Protein AF-0000000084556388 (afdb_homodimer)

Secondary structure (DSSP, 8-state):
--GGGTHHHHHHHHHHHHHTTPPPPEEEEEEEE-SPEEP-EEEEEEEEEETS-EEEEEEEEHHHHHHHHHHHTTT----S--HHHHHHHHHHHHHHHHHHHHHHHHTT--EEE---EEEEESSEEEE--SS-EEEEEEEETTEEEEEEEEE--/--GGGTHHHHHHHHHHHHHTTPPPPEEEEEEEE-SPEEP-EEEEEEEEEETS-EEEEEEEEHHHHHHHHHHHTTT----S--HHHHHHHHHHHHHHHHHHHHHHHHTT--EEE---EEEEESSEEEE--SS-EEEEEEEETTEEEEEEEEE--

Organism: NCBI:txid82374

Foldseek 3Di:
DDPVLCVLLVVLQQPVQVVLPFAGKDWDDKDKDQDWAWAQFKKKWKWKDDQWTFIKIKGFHPVLLQVQLCSNVVNDHDPDCDPSSQVSSQVSVVSSVVSSQVVVVVVVGHMDMDRMDMDGDPDDTHDGDNGMWMWIWMDGPNTIIIMIIDIDD/DDPVLCVLLVVLQQPVQVVLPFAGKDWDDKDKDQDWAWAQFKKKWKWKDDQWTFIKIKGFHPVLLQVQLCSNVVNDHDPDCDPSSQVSSQVSVVSSVVSSQVVVVVVVGHMDMDRMDMDGDPDDTHDGDNGMWMWIWMDGPNTIIIMIIDIDD

Radius of gyration: 18.58 Å; Cα contacts (8 Å, |Δi|>4): 729; chains: 2; bounding box: 38×52×44 Å

InterPro domains:
  IPR028051 Chemotaxis phosphatase CheX-like domain [PF13690] (42-136)
  IPR028976 CheC-like superfamily [G3DSA:3.40.1550.10] (1-153)
  IPR028976 CheC-like superfamily [SSF103039] (1-151)
  IPR038756 CheY-P phosphatase CheX-like [PTHR39452] (1-151)

pLDDT: mean 95.76, std 4.69, range [62.28, 98.88]

Nearest PDB structures (foldseek):
  1squ-assembly1_A  TM=9.164E-01  e=1.130E-13  Thermotoga maritima
  3hm4-assembly1_B  TM=8.978E-01  e=9.102E-13  Oleidesulfovibrio alaskensis G20
  1xko-assembly1_A  TM=8.840E-01  e=4.451E-13  Thermotoga maritima
  3h4y-assembly1_A-2  TM=8.818E-01  e=1.381E-12  Nitratidesulfovibrio vulgaris str. Hildenborough
  6vpw-assembly1_A  TM=8.780E-01  e=3.378E-12  Vibrio vulnificus CMCP6

Structure (mmCIF, N/CA/C/O backbone):
data_AF-0000000084556388-model_v1
#
loop_
_entity.id
_entity.type
_entity.pdbx_description
1 polymer 'Chemotaxis protein CheX'
#
loop_
_atom_site.group_PDB
_atom_site.id
_atom_site.type_symbol
_atom_site.label_atom_id
_atom_site.label_alt_id
_atom_site.label_comp_id
_atom_site.label_asym_id
_atom_site.label_entity_id
_atom_site.label_seq_id
_atom_site.pdbx_PDB_ins_code
_atom_site.Cartn_x
_atom_site.Cartn_y
_atom_site.Cartn_z
_atom_site.occupancy
_atom_site.B_iso_or_equiv
_atom_site.auth_seq_id
_atom_site.auth_comp_id
_atom_site.auth_asym_id
_atom_site.auth_atom_id
_atom_site.pdbx_PDB_model_num
ATOM 1 N N . MET A 1 1 ? -17.219 0.017 10.602 1 62.31 1 MET A N 1
ATOM 2 C CA . MET A 1 1 ? -15.961 0.41 11.227 1 62.31 1 MET A CA 1
ATOM 3 C C . MET A 1 1 ? -16.203 1.473 12.297 1 62.31 1 MET A C 1
ATOM 5 O O . MET A 1 1 ? -17.109 2.293 12.172 1 62.31 1 MET A O 1
ATOM 9 N N . ASP A 1 2 ? -15.5 1.355 13.414 1 74.38 2 ASP A N 1
ATOM 10 C CA . ASP A 1 2 ? -15.664 2.197 14.602 1 74.38 2 ASP A CA 1
ATOM 11 C C . ASP A 1 2 ? -14.977 3.549 14.406 1 74.38 2 ASP A C 1
ATOM 13 O O . ASP A 1 2 ? -13.766 3.611 14.188 1 74.38 2 ASP A O 1
ATOM 17 N N . VAL A 1 3 ? -15.742 4.523 14.414 1 77.62 3 VAL A N 1
ATOM 18 C CA . VAL A 1 3 ? -15.305 5.906 14.25 1 77.62 3 VAL A CA 1
ATOM 19 C C . VAL A 1 3 ? -14.219 6.23 15.273 1 77.62 3 VAL A C 1
ATOM 21 O O . VAL A 1 3 ? -13.367 7.094 15.031 1 77.62 3 VAL A O 1
ATOM 24 N N . LYS A 1 4 ? -14.195 5.461 16.297 1 85.12 4 LYS A N 1
ATOM 25 C CA . LYS A 1 4 ? -13.203 5.695 17.344 1 85.12 4 LYS A CA 1
ATOM 26 C C . LYS A 1 4 ? -11.789 5.426 16.844 1 85.12 4 LYS A C 1
ATOM 28 O O . LYS A 1 4 ? -10.82 5.977 17.375 1 85.12 4 LYS A O 1
ATOM 33 N N . LEU A 1 5 ? -11.688 4.738 15.781 1 88.69 5 LEU A N 1
ATOM 34 C CA . LEU A 1 5 ? -10.383 4.363 15.258 1 88.69 5 LEU A CA 1
ATOM 35 C C . LEU A 1 5 ? -9.812 5.477 14.375 1 88.69 5 LEU A C 1
ATOM 37 O O . LEU A 1 5 ? -8.617 5.473 14.07 1 88.69 5 LEU A O 1
ATOM 41 N N . VAL A 1 6 ? -10.664 6.418 14.109 1 93.31 6 VAL A N 1
ATOM 42 C CA . VAL A 1 6 ? -10.266 7.469 13.18 1 93.31 6 VAL A CA 1
ATOM 43 C C . VAL A 1 6 ? -9.586 8.602 13.945 1 93.31 6 VAL A C 1
ATOM 45 O O . VAL A 1 6 ? -8.664 9.234 13.43 1 93.31 6 VAL A O 1
ATOM 48 N N . ASN A 1 7 ? -9.969 8.828 15.172 1 95.5 7 ASN A N 1
ATOM 49 C CA . ASN A 1 7 ? -9.516 9.969 15.953 1 95.5 7 ASN A CA 1
ATOM 50 C C . ASN A 1 7 ? -8.008 9.938 16.172 1 95.5 7 ASN A C 1
ATOM 52 O O . ASN A 1 7 ? -7.344 10.977 16.094 1 95.5 7 ASN A O 1
ATOM 56 N N . PRO A 1 8 ? -7.477 8.781 16.406 1 97.38 8 PRO A N 1
ATOM 57 C CA . PRO A 1 8 ? -6.023 8.711 16.578 1 97.38 8 PRO A CA 1
ATOM 58 C C . PRO A 1 8 ? -5.266 9.258 15.367 1 97.38 8 PRO A C 1
ATOM 60 O O . PRO A 1 8 ? -4.18 9.828 15.523 1 97.38 8 PRO A O 1
ATOM 63 N N . PHE A 1 9 ? -5.797 9.094 14.188 1 97.62 9 PHE A N 1
ATOM 64 C CA . PHE A 1 9 ? -5.156 9.594 12.977 1 97.62 9 PHE A CA 1
ATOM 65 C C . PHE A 1 9 ? -5.328 11.102 12.844 1 97.62 9 PHE A C 1
ATOM 67 O O . PHE A 1 9 ? -4.395 11.805 12.461 1 97.62 9 PHE A O 1
ATOM 74 N N . ILE A 1 10 ? -6.508 11.547 13.172 1 97.31 10 ILE A N 1
ATOM 75 C CA . ILE A 1 10 ? -6.766 12.977 13.148 1 97.31 10 ILE A CA 1
ATOM 76 C C . ILE A 1 10 ? -5.852 13.688 14.148 1 97.31 10 ILE A C 1
ATOM 78 O O . ILE A 1 10 ? -5.238 14.703 13.828 1 97.31 10 ILE A O 1
ATOM 82 N N . ASP A 1 11 ? -5.75 13.109 15.297 1 97.5 11 ASP A N 1
ATOM 83 C CA . ASP A 1 11 ? -4.906 13.664 16.344 1 97.5 11 ASP A CA 1
ATOM 84 C C . ASP A 1 11 ? -3.445 13.711 15.906 1 97.5 11 ASP A C 1
ATOM 86 O O . ASP A 1 11 ? -2.729 14.672 16.219 1 97.5 11 ASP A O 1
ATOM 90 N N . ALA A 1 12 ? -3.006 12.711 15.266 1 98.06 12 ALA A N 1
ATOM 91 C CA . ALA A 1 12 ? -1.635 12.688 14.758 1 98.06 12 ALA A CA 1
ATOM 92 C C . ALA A 1 12 ? -1.376 13.859 13.82 1 98.06 12 ALA A C 1
ATOM 94 O O . ALA A 1 12 ? -0.342 14.523 13.914 1 98.06 12 ALA A O 1
ATOM 95 N N . PHE A 1 13 ? -2.301 14.148 12.93 1 97.56 13 PHE A N 1
ATOM 96 C CA . PHE A 1 13 ? -2.174 15.266 12 1 97.56 13 PHE A CA 1
ATOM 97 C C . PHE A 1 13 ? -2.047 16.578 12.75 1 97.56 13 PHE A C 1
ATOM 99 O O . PHE A 1 13 ? -1.169 17.391 12.445 1 97.56 13 PHE A O 1
ATOM 106 N N . THR A 1 14 ? -2.904 16.75 13.695 1 96.94 14 THR A N 1
ATOM 107 C CA . THR A 1 14 ? -3.016 18.031 14.383 1 96.94 14 THR A CA 1
ATOM 108 C C . THR A 1 14 ? -1.855 18.234 15.352 1 96.94 14 THR A C 1
ATOM 110 O O . THR A 1 14 ? -1.57 19.359 15.766 1 96.94 14 THR A O 1
ATOM 113 N N . THR A 1 15 ? -1.183 17.188 15.711 1 96.94 15 THR A N 1
ATOM 114 C CA . THR A 1 15 ? -0.066 17.281 16.641 1 96.94 15 THR A CA 1
ATOM 115 C C . THR A 1 15 ? 1.262 17.344 15.898 1 96.94 15 THR A C 1
ATOM 117 O O . THR A 1 15 ? 2.092 18.219 16.172 1 96.94 15 THR A O 1
ATOM 120 N N . VAL A 1 16 ? 1.48 16.516 14.922 1 97.25 16 VAL A N 1
ATOM 121 C CA . VAL A 1 16 ? 2.771 16.344 14.258 1 97.25 16 VAL A CA 1
ATOM 122 C C . VAL A 1 16 ? 3.027 17.5 13.305 1 97.25 16 VAL A C 1
ATOM 124 O O . VAL A 1 16 ? 4.117 18.078 13.289 1 97.25 16 VAL A O 1
ATOM 127 N N . LEU A 1 17 ? 2.051 17.891 12.484 1 97 17 LEU A N 1
ATOM 128 C CA . LEU A 1 17 ? 2.271 18.844 11.406 1 97 17 LEU A CA 1
ATOM 129 C C . LEU A 1 17 ? 2.693 20.203 11.953 1 97 17 LEU A C 1
ATOM 131 O O . LEU A 1 17 ? 3.674 20.781 11.492 1 97 17 LEU A O 1
ATOM 135 N N . PRO A 1 18 ? 1.993 20.703 13.016 1 96.25 18 PRO A N 1
ATOM 136 C CA . PRO A 1 18 ? 2.439 22 13.555 1 96.25 18 PRO A CA 1
ATOM 137 C C . PRO A 1 18 ? 3.879 21.953 14.062 1 96.25 18 PRO A C 1
ATOM 139 O O . PRO A 1 18 ? 4.609 22.938 13.938 1 96.25 18 PRO A O 1
ATOM 142 N N . GLN A 1 19 ? 4.32 20.844 14.57 1 95 19 GLN A N 1
ATOM 143 C CA . GLN A 1 19 ? 5.688 20.688 15.055 1 95 19 GLN A CA 1
ATOM 144 C C . GLN A 1 19 ? 6.695 20.781 13.914 1 95 19 GLN A C 1
ATOM 146 O O . GLN A 1 19 ? 7.859 21.109 14.133 1 95 19 GLN A O 1
ATOM 151 N N . MET A 1 20 ? 6.238 20.516 12.789 1 93 20 MET A N 1
ATOM 152 C CA . MET A 1 20 ? 7.105 20.562 11.617 1 93 20 MET A CA 1
ATOM 153 C C . MET A 1 20 ? 7.02 21.906 10.914 1 93 20 MET A C 1
ATOM 155 O O . MET A 1 20 ? 7.633 22.125 9.867 1 93 20 MET A O 1
ATOM 159 N N . GLY A 1 21 ? 6.168 22.812 11.422 1 92.88 21 GLY A N 1
ATOM 160 C CA . GLY A 1 21 ? 6.09 24.156 10.891 1 92.88 21 GLY A CA 1
ATOM 161 C C . GLY A 1 21 ? 4.867 24.391 10.016 1 92.88 21 GLY A C 1
ATOM 162 O O . GLY A 1 21 ? 4.738 25.438 9.383 1 92.88 21 GLY A O 1
ATOM 163 N N . PHE A 1 22 ? 4 23.438 9.938 1 95.62 22 PHE A N 1
ATOM 164 C CA . PHE A 1 22 ? 2.771 23.609 9.172 1 95.62 22 PHE A CA 1
ATOM 165 C C . PHE A 1 22 ? 1.756 24.438 9.953 1 95.62 22 PHE A C 1
ATOM 167 O O . PHE A 1 22 ? 1.777 24.438 11.188 1 95.62 22 PHE A O 1
ATOM 174 N N . PRO A 1 23 ? 0.886 25.156 9.188 1 94.44 23 PRO A N 1
ATOM 175 C CA . PRO A 1 23 ? -0.308 25.641 9.883 1 94.44 23 PRO A CA 1
ATOM 176 C C . PRO A 1 23 ? -1.119 24.516 10.516 1 94.44 23 PRO A C 1
ATOM 178 O O . PRO A 1 23 ? -1.044 23.375 10.07 1 94.44 23 PRO A O 1
ATOM 181 N N . THR A 1 24 ? -1.948 24.812 11.492 1 96 24 THR A N 1
ATOM 182 C CA . THR A 1 24 ? -2.752 23.797 12.164 1 96 24 THR A CA 1
ATOM 183 C C . THR A 1 24 ? -3.805 23.219 11.219 1 96 24 THR A C 1
ATOM 185 O O . THR A 1 24 ? -4.625 23.969 10.672 1 96 24 THR A O 1
ATOM 188 N N . PRO A 1 25 ? -3.758 21.906 11.047 1 97.81 25 PRO A N 1
ATOM 189 C CA . PRO A 1 25 ? -4.766 21.312 10.164 1 97.81 25 PRO A CA 1
ATOM 190 C C . PRO A 1 25 ? -6.16 21.297 10.789 1 97.81 25 PRO A C 1
ATOM 192 O O . PRO A 1 25 ? -6.297 21.266 12.008 1 97.81 25 PRO A O 1
ATOM 195 N N . GLN A 1 26 ? -7.145 21.312 9.891 1 97.5 26 GLN A N 1
ATOM 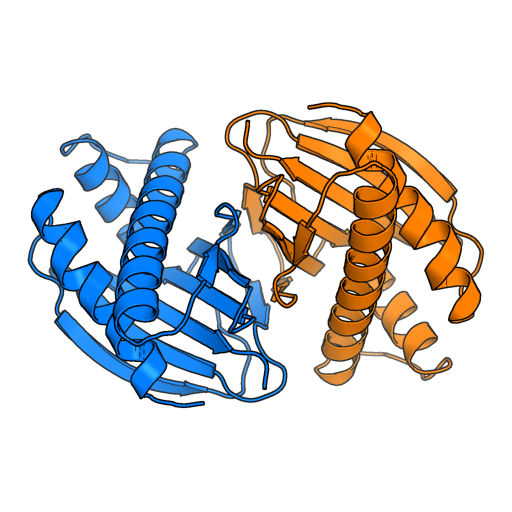196 C CA . GLN A 1 26 ? -8.539 21.234 10.305 1 97.5 26 GLN A CA 1
ATOM 197 C C . GLN A 1 26 ? -9.273 20.125 9.562 1 97.5 26 GLN A C 1
ATOM 199 O O . GLN A 1 26 ? -9.078 19.938 8.367 1 97.5 26 GLN A O 1
ATOM 204 N N . ARG A 1 27 ? -10.078 19.422 10.367 1 97.5 27 ARG A N 1
ATOM 205 C CA . ARG A 1 27 ? -10.938 18.438 9.719 1 97.5 27 ARG A CA 1
ATOM 206 C C . ARG A 1 27 ? -12.094 19.109 8.984 1 97.5 27 ARG A C 1
ATOM 208 O O . ARG A 1 27 ? -12.812 19.938 9.562 1 97.5 27 ARG A O 1
ATOM 215 N N . THR A 1 28 ? -12.32 18.766 7.699 1 98 28 THR A N 1
ATOM 216 C CA . THR A 1 28 ? -13.359 19.438 6.941 1 98 28 THR A CA 1
ATOM 217 C C . THR A 1 28 ? -14.422 18.438 6.465 1 98 28 THR A C 1
ATOM 219 O O . THR A 1 28 ? -15.469 18.844 5.953 1 98 28 THR A O 1
ATOM 222 N N . GLY A 1 29 ? -14.172 17.172 6.629 1 96.62 29 GLY A N 1
ATOM 223 C CA . GLY A 1 29 ? -15.133 16.172 6.199 1 96.62 29 GLY A CA 1
ATOM 224 C C . GLY A 1 29 ? -14.828 14.781 6.73 1 96.62 29 GLY A C 1
ATOM 225 O O . GLY A 1 29 ? -13.703 14.5 7.133 1 96.62 29 GLY A O 1
ATOM 226 N N . MET A 1 30 ? -15.875 13.977 6.793 1 95.81 30 MET A N 1
ATOM 227 C CA . MET A 1 30 ? -15.789 12.562 7.137 1 95.81 30 MET A CA 1
ATOM 228 C C . MET A 1 30 ? -16.891 11.766 6.457 1 95.81 30 MET A C 1
ATOM 230 O O . MET A 1 30 ? -18.062 12.148 6.512 1 95.81 30 MET A O 1
ATOM 234 N N . THR A 1 31 ? -16.531 10.758 5.832 1 95.69 31 THR A N 1
ATOM 235 C CA . THR A 1 31 ? -17.516 9.93 5.145 1 95.69 31 THR A CA 1
ATOM 236 C C . THR A 1 31 ? -17.188 8.453 5.312 1 95.69 31 THR A C 1
ATOM 238 O O . THR A 1 31 ? -16.078 8.094 5.695 1 95.69 31 THR A O 1
ATOM 241 N N . VAL A 1 32 ? -18.172 7.586 5.156 1 95.06 32 VAL A N 1
ATOM 242 C CA . VAL A 1 32 ? -18.031 6.141 5.004 1 95.06 32 VAL A CA 1
ATOM 243 C C . VAL A 1 32 ? -18.234 5.754 3.543 1 95.06 32 VAL A C 1
ATOM 245 O O . VAL A 1 32 ? -19.234 6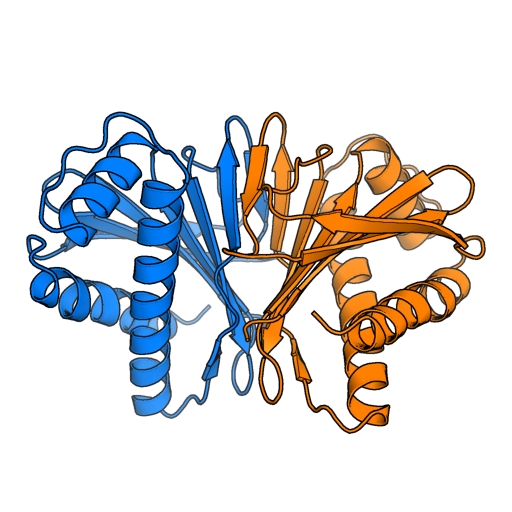.109 2.932 1 95.06 32 VAL A O 1
ATOM 248 N N . ASN A 1 33 ? -17.234 5.109 3.043 1 94.69 33 ASN A N 1
ATOM 249 C CA . ASN A 1 33 ? -17.266 4.781 1.623 1 94.69 33 ASN A CA 1
ATOM 250 C C . ASN A 1 33 ? -17.25 3.271 1.397 1 94.69 33 ASN A C 1
ATOM 252 O O . ASN A 1 33 ? -16.688 2.525 2.207 1 94.69 33 ASN A O 1
ATOM 256 N N . ASN A 1 34 ? -17.828 2.799 0.233 1 92 34 ASN A N 1
ATOM 257 C CA . ASN A 1 34 ? -17.812 1.385 -0.122 1 92 34 ASN A CA 1
ATOM 258 C C . ASN A 1 34 ? -17.188 1.157 -1.494 1 92 34 ASN A C 1
ATOM 260 O O . ASN A 1 34 ? -17.062 0.016 -1.939 1 92 34 ASN A O 1
ATOM 264 N N . GLN A 1 35 ? -16.781 2.297 -2.113 1 92.56 35 GLN A N 1
ATOM 265 C CA . GLN A 1 35 ? -16.141 2.223 -3.418 1 92.56 35 GLN A CA 1
ATOM 266 C C . GLN A 1 35 ? -14.625 2.373 -3.293 1 92.56 35 GLN A C 1
ATOM 268 O O . GLN A 1 35 ? -14.117 2.76 -2.236 1 92.56 35 GLN A O 1
ATOM 273 N N . ASN A 1 36 ? -13.984 2.086 -4.406 1 96.5 36 ASN A N 1
ATOM 274 C CA . ASN A 1 36 ? -12.547 2.33 -4.434 1 96.5 36 ASN A CA 1
ATOM 275 C C . ASN A 1 36 ? -12.227 3.811 -4.238 1 96.5 36 ASN A C 1
ATOM 277 O O . ASN A 1 36 ? -12.953 4.676 -4.73 1 96.5 36 ASN A O 1
ATOM 281 N N . ALA A 1 37 ? -11.172 4.031 -3.512 1 96.75 37 ALA A N 1
ATOM 282 C CA . ALA A 1 37 ? -10.703 5.41 -3.389 1 96.75 37 ALA A CA 1
ATOM 283 C C . ALA A 1 37 ? -10.094 5.902 -4.699 1 96.75 37 ALA A C 1
ATOM 285 O O . ALA A 1 37 ? -9.164 5.293 -5.227 1 96.75 37 ALA A O 1
ATOM 286 N N . VAL A 1 38 ? -10.586 7.004 -5.156 1 96.88 38 VAL A N 1
ATOM 287 C CA . VAL A 1 38 ? -10.023 7.602 -6.367 1 96.88 38 VAL A CA 1
ATOM 288 C C . VAL A 1 38 ? -8.789 8.43 -6.012 1 96.88 38 VAL A C 1
ATOM 290 O O . VAL A 1 38 ? -8.852 9.297 -5.137 1 96.88 38 VAL A O 1
ATOM 293 N N . SER A 1 39 ? -7.738 8.164 -6.688 1 97.62 39 SER A N 1
ATOM 294 C CA . SER A 1 39 ? -6.508 8.898 -6.41 1 97.62 39 SER A CA 1
ATOM 295 C C . SER A 1 39 ? -6.598 10.336 -6.906 1 97.62 39 SER A C 1
ATOM 297 O O . SER A 1 39 ? -7.219 10.602 -7.941 1 97.62 39 SER A O 1
ATOM 299 N N . GLN A 1 40 ? -5.945 11.203 -6.25 1 97.88 40 GLN A N 1
ATOM 300 C CA . GLN A 1 40 ? -5.824 12.594 -6.676 1 97.88 40 GLN A CA 1
ATOM 301 C C . GLN A 1 40 ? -4.453 12.867 -7.285 1 97.88 40 GLN A C 1
ATOM 303 O O . GLN A 1 40 ? -4.098 14.016 -7.543 1 97.88 40 GLN A O 1
ATOM 308 N N . GLY A 1 41 ? -3.691 11.812 -7.473 1 98.12 41 GLY A N 1
ATOM 309 C CA . GLY A 1 41 ? -2.391 11.922 -8.109 1 98.12 41 GLY A CA 1
ATOM 310 C C . GLY A 1 41 ? -1.263 11.359 -7.266 1 98.12 41 GLY A C 1
ATOM 311 O O . GLY A 1 41 ? -0.245 10.906 -7.797 1 98.12 41 GLY A O 1
ATOM 312 N N . VAL A 1 42 ? -1.412 11.5 -5.934 1 98.75 42 VAL A N 1
ATOM 313 C CA . VAL A 1 42 ? -0.423 10.992 -4.992 1 98.75 42 VAL A CA 1
ATOM 314 C C . VAL A 1 42 ? -1.124 10.242 -3.861 1 98.75 42 VAL A C 1
ATOM 316 O O . VAL A 1 42 ? -2.016 10.781 -3.207 1 98.75 42 VAL A O 1
ATOM 319 N N . ALA A 1 43 ? -0.756 9.008 -3.639 1 98.75 43 ALA A N 1
ATOM 320 C CA . ALA A 1 43 ? -1.322 8.211 -2.559 1 98.75 43 ALA A CA 1
ATOM 321 C C . ALA A 1 43 ? -0.231 7.453 -1.806 1 98.75 43 ALA A C 1
ATOM 323 O O . ALA A 1 43 ? 0.577 6.746 -2.416 1 98.75 43 ALA A O 1
ATOM 324 N N . VAL A 1 44 ? -0.147 7.613 -0.512 1 98.81 44 VAL A N 1
ATOM 325 C CA . VAL A 1 44 ? 0.781 6.863 0.328 1 98.81 44 VAL A CA 1
ATOM 326 C C . VAL A 1 44 ? 0.016 5.828 1.149 1 98.81 44 VAL A C 1
ATOM 328 O O . VAL A 1 44 ? -0.959 6.164 1.827 1 98.81 44 VAL A O 1
ATOM 331 N N . ILE A 1 45 ? 0.45 4.59 1.085 1 98.75 45 ILE A N 1
ATOM 332 C CA . ILE A 1 45 ? -0.202 3.502 1.807 1 98.75 45 ILE A CA 1
ATOM 333 C C . ILE A 1 45 ? 0.712 3.002 2.924 1 98.75 45 ILE A C 1
ATOM 335 O O . ILE A 1 45 ? 1.906 2.785 2.705 1 98.75 45 ILE A O 1
ATOM 339 N N . VAL A 1 46 ? 0.205 2.902 4.082 1 98.5 46 VAL A N 1
ATOM 340 C CA . VAL A 1 46 ? 0.878 2.275 5.215 1 98.5 46 VAL A CA 1
ATOM 341 C C . VAL A 1 46 ? -0.021 1.202 5.824 1 98.5 46 VAL A C 1
ATOM 343 O O . VAL A 1 46 ? -1.171 1.473 6.176 1 98.5 46 VAL A O 1
ATOM 346 N N . GLY A 1 47 ? 0.491 0.033 5.871 1 97.81 47 GLY A N 1
ATOM 347 C CA . GLY A 1 47 ? -0.226 -1.043 6.539 1 97.81 47 GLY A CA 1
ATOM 348 C C . GLY A 1 47 ? -0.018 -1.059 8.039 1 97.81 47 GLY A C 1
ATOM 349 O O . GLY A 1 47 ? 1.05 -0.682 8.531 1 97.81 47 GLY A O 1
ATOM 350 N N . PHE A 1 48 ? -1.012 -1.478 8.719 1 97.25 48 PHE A N 1
ATOM 351 C CA . PHE A 1 48 ? -0.845 -1.688 10.156 1 97.25 48 PHE A CA 1
ATOM 352 C C . PHE A 1 48 ? -1.384 -3.053 10.57 1 97.25 48 PHE A C 1
ATOM 354 O O . PHE A 1 48 ? -2.277 -3.596 9.914 1 97.25 48 PHE A O 1
ATOM 361 N N . THR A 1 49 ? -0.767 -3.627 11.648 1 97.31 49 THR A N 1
ATOM 362 C CA . THR A 1 49 ? -1.023 -5.004 12.055 1 97.31 49 THR A CA 1
ATOM 363 C C . THR A 1 49 ? -1.112 -5.109 13.578 1 97.31 49 THR A C 1
ATOM 365 O O . THR A 1 49 ? -1.201 -4.094 14.266 1 97.31 49 THR A O 1
ATOM 368 N N . LYS A 1 50 ? -1.057 -6.414 14.148 1 95.38 50 LYS A N 1
ATOM 369 C CA . LYS A 1 50 ? -1.123 -6.812 15.555 1 95.38 50 LYS A CA 1
ATOM 370 C C . LYS A 1 50 ? -2.57 -6.895 16.031 1 95.38 50 LYS A C 1
ATOM 372 O O . LYS A 1 50 ? -3.363 -7.676 15.5 1 95.38 50 LYS A O 1
ATOM 377 N N . GLU A 1 51 ? -3.025 -5.992 16.844 1 94.94 51 GLU A N 1
ATOM 378 C CA . GLU A 1 51 ? -4.371 -6.125 17.391 1 94.94 51 GLU A CA 1
ATOM 379 C C . GLU A 1 51 ? -5.43 -5.77 16.359 1 94.94 51 GLU A C 1
ATOM 381 O O . GLU A 1 51 ? -6.555 -6.27 16.406 1 94.94 51 GLU A O 1
ATOM 386 N N . ILE A 1 52 ? -5.078 -4.902 15.469 1 93.19 52 ILE A N 1
ATOM 387 C CA . ILE A 1 52 ? -5.926 -4.605 14.32 1 93.19 52 ILE A CA 1
ATOM 388 C C . ILE A 1 52 ? -5.094 -4.672 13.039 1 93.19 52 ILE A C 1
ATOM 390 O O . ILE A 1 52 ? -3.918 -4.297 13.031 1 93.19 52 ILE A O 1
ATOM 394 N N . ARG A 1 53 ? -5.742 -5.215 12.055 1 95.44 53 ARG A N 1
ATOM 395 C CA . ARG A 1 53 ? -5.098 -5.32 10.75 1 95.44 53 ARG A CA 1
ATOM 396 C C . ARG A 1 53 ? -5.801 -4.449 9.719 1 95.44 53 ARG A C 1
ATOM 398 O O . ARG A 1 53 ? -7.031 -4.395 9.672 1 95.44 53 ARG A O 1
ATOM 405 N N . GLY A 1 54 ? -4.98 -3.611 8.922 1 96.19 54 GLY A N 1
ATOM 406 C CA . GLY A 1 54 ? -5.586 -2.779 7.891 1 96.19 54 GLY A CA 1
ATOM 407 C C . GLY A 1 54 ? -4.586 -1.876 7.191 1 96.19 54 GLY A C 1
ATOM 408 O O . GLY A 1 54 ? -3.396 -2.193 7.125 1 96.19 54 GLY A O 1
ATOM 409 N N . ASN A 1 55 ? -5.152 -0.816 6.582 1 97.5 55 ASN A N 1
ATOM 410 C CA . ASN A 1 55 ? -4.363 0.173 5.855 1 97.5 55 ASN A CA 1
ATOM 411 C C . ASN A 1 55 ? -4.859 1.592 6.125 1 97.5 55 ASN A C 1
ATOM 413 O O . ASN A 1 55 ? -6.047 1.804 6.375 1 97.5 55 ASN A O 1
ATOM 417 N N . VAL A 1 5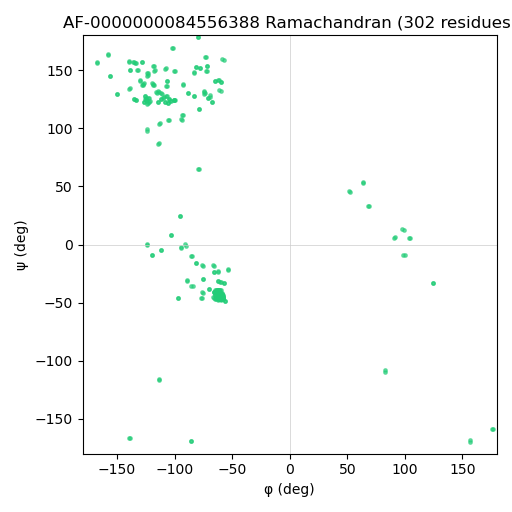6 ? -3.979 2.449 6.062 1 98.25 56 VAL A N 1
ATOM 418 C CA . VAL A 1 56 ? -4.309 3.863 5.922 1 98.25 56 VAL A CA 1
ATOM 419 C C . VAL A 1 56 ? -3.715 4.402 4.621 1 98.25 56 VAL A C 1
ATOM 421 O O . VAL A 1 56 ? -2.588 4.062 4.258 1 98.25 56 VAL A O 1
ATOM 424 N N . VAL A 1 57 ? -4.469 5.219 3.928 1 98.62 57 VAL A N 1
ATOM 425 C CA . VAL A 1 57 ? -4.035 5.848 2.684 1 98.62 57 VAL A CA 1
ATOM 426 C C . VAL A 1 57 ? -4.117 7.367 2.816 1 98.62 57 VAL A C 1
ATOM 428 O O . VAL A 1 57 ? -5.172 7.91 3.154 1 98.62 57 VAL A O 1
ATOM 431 N N . TYR A 1 58 ? -3.025 8.008 2.607 1 98.81 58 TYR A N 1
ATOM 432 C CA . TYR A 1 58 ? -2.994 9.461 2.459 1 98.81 58 TYR A CA 1
ATOM 433 C C . TYR A 1 58 ? -3.08 9.859 0.992 1 98.81 58 TYR A C 1
ATOM 435 O O . TYR A 1 58 ? -2.131 9.656 0.23 1 98.81 58 TYR A O 1
ATOM 443 N N . ASN A 1 59 ? -4.18 10.359 0.631 1 98.75 59 ASN A N 1
ATOM 444 C CA . ASN A 1 59 ? -4.516 10.688 -0.75 1 98.75 59 ASN A CA 1
ATOM 445 C C . ASN A 1 59 ? -4.562 12.195 -0.97 1 98.75 59 ASN A C 1
ATOM 447 O O . ASN A 1 59 ? -5.27 12.914 -0.257 1 98.75 59 ASN A O 1
ATOM 451 N N . MET A 1 60 ? -3.812 12.727 -1.98 1 98.75 60 MET A N 1
ATOM 452 C CA . MET A 1 60 ? -3.725 14.172 -2.176 1 98.75 60 MET A CA 1
ATOM 453 C C . MET A 1 60 ? -3.318 14.5 -3.607 1 98.75 60 MET A C 1
ATOM 455 O O . MET A 1 60 ? -2.82 13.641 -4.332 1 98.75 60 MET A O 1
ATOM 459 N N . SER A 1 61 ? -3.525 15.711 -3.98 1 98.44 61 SER A N 1
ATOM 460 C CA . SER A 1 61 ? -3.07 16.188 -5.285 1 98.44 61 SER A CA 1
ATOM 461 C C . SER A 1 61 ? -1.556 16.359 -5.312 1 98.44 61 SER A C 1
ATOM 463 O O . SER A 1 61 ? -0.92 16.469 -4.262 1 98.44 61 SER A O 1
ATOM 465 N N . GLU A 1 62 ? -1.043 16.406 -6.504 1 98.12 62 GLU A N 1
ATOM 466 C CA . GLU A 1 62 ? 0.386 16.672 -6.637 1 98.12 62 GLU A CA 1
ATOM 467 C C . GLU A 1 62 ? 0.744 18.047 -6.07 1 98.12 62 GLU A C 1
ATOM 469 O O . GLU A 1 62 ? 1.805 18.219 -5.465 1 98.12 62 GLU A O 1
ATOM 474 N N . ASP A 1 63 ? -0.113 19.031 -6.316 1 97.75 63 ASP A N 1
ATOM 475 C CA . ASP A 1 63 ? 0.126 20.375 -5.785 1 97.75 63 ASP A CA 1
ATOM 476 C C . ASP A 1 63 ? 0.199 20.359 -4.262 1 97.75 63 ASP A C 1
ATOM 478 O O . ASP A 1 63 ? 1.086 20.984 -3.67 1 97.75 63 ASP A O 1
ATOM 482 N N . THR A 1 64 ? -0.739 19.703 -3.662 1 98.06 64 THR A N 1
ATOM 483 C CA . THR A 1 64 ? -0.712 19.562 -2.211 1 98.06 64 THR A CA 1
ATOM 484 C C . THR A 1 64 ? 0.552 18.844 -1.758 1 98.06 64 THR A C 1
ATOM 486 O O . THR A 1 64 ? 1.193 19.25 -0.787 1 98.06 64 THR A O 1
ATOM 489 N N . ALA A 1 65 ? 0.923 17.797 -2.469 1 98.38 65 ALA A N 1
ATOM 490 C CA . ALA A 1 65 ? 2.127 17.031 -2.143 1 98.38 65 ALA A CA 1
ATOM 491 C C . ALA A 1 65 ? 3.369 17.906 -2.211 1 98.38 65 ALA A C 1
ATOM 493 O O . ALA A 1 65 ? 4.242 17.828 -1.345 1 98.38 65 ALA A O 1
ATOM 494 N N . LYS A 1 66 ? 3.438 18.734 -3.213 1 97.81 66 LYS A N 1
ATOM 495 C CA . LYS A 1 66 ? 4.578 19.641 -3.361 1 97.81 66 LYS A CA 1
ATOM 496 C C . LYS A 1 66 ? 4.621 20.656 -2.229 1 97.81 66 LYS A C 1
ATOM 498 O O . LYS A 1 66 ? 5.699 20.984 -1.728 1 97.81 66 LYS A O 1
ATOM 503 N N . PHE A 1 67 ? 3.473 21.141 -1.894 1 97.06 67 PHE A N 1
ATOM 504 C CA . PHE A 1 67 ? 3.381 22.062 -0.765 1 97.06 67 PHE A CA 1
ATOM 505 C C . PHE A 1 67 ? 3.916 21.422 0.506 1 97.06 67 PHE A C 1
ATOM 507 O O . PHE A 1 67 ? 4.727 22.016 1.22 1 97.06 67 PHE A O 1
ATOM 514 N N . ILE A 1 68 ? 3.508 20.188 0.792 1 96.75 68 ILE A N 1
ATOM 515 C CA . ILE A 1 68 ? 3.91 19.469 1.992 1 96.75 68 ILE A CA 1
ATOM 516 C C . ILE A 1 68 ? 5.406 19.172 1.939 1 96.75 68 ILE A C 1
ATOM 518 O O . ILE A 1 68 ? 6.125 19.391 2.92 1 96.75 68 ILE A O 1
ATOM 522 N N . ALA A 1 69 ? 5.859 18.719 0.796 1 97.5 69 ALA A N 1
ATOM 523 C CA . ALA A 1 69 ? 7.281 18.422 0.638 1 97.5 69 ALA A CA 1
ATOM 524 C C . ALA A 1 69 ? 8.125 19.656 0.897 1 97.5 69 ALA A C 1
ATOM 526 O O . ALA A 1 69 ? 9.156 19.594 1.581 1 97.5 69 ALA A O 1
ATOM 527 N N . SER A 1 70 ? 7.715 20.781 0.355 1 96.62 70 SER A N 1
ATOM 528 C CA . SER A 1 70 ? 8.438 22.047 0.536 1 96.62 70 SER A CA 1
ATOM 529 C C . SER A 1 70 ? 8.547 22.406 2.012 1 96.62 70 SER A C 1
ATOM 531 O O . SER A 1 70 ? 9.625 22.766 2.488 1 96.62 70 SER A O 1
ATOM 533 N N . THR A 1 71 ? 7.441 22.25 2.703 1 95.5 71 THR A N 1
ATOM 534 C CA . THR A 1 71 ? 7.422 22.594 4.125 1 95.5 71 THR A CA 1
ATOM 535 C C . THR A 1 71 ? 8.328 21.656 4.91 1 95.5 71 THR A C 1
ATOM 537 O O . THR A 1 71 ? 9.078 22.094 5.789 1 95.5 71 THR A O 1
ATOM 540 N N . MET A 1 72 ? 8.289 20.328 4.559 1 94 72 MET A N 1
ATOM 541 C CA . MET A 1 72 ? 9.125 19.328 5.215 1 94 72 MET A CA 1
ATOM 542 C C . MET A 1 72 ? 10.602 19.625 5.004 1 94 72 MET A C 1
ATOM 544 O O . MET A 1 72 ? 11.43 19.297 5.852 1 94 72 MET A O 1
ATOM 548 N N . MET A 1 73 ? 10.844 20.188 3.893 1 92.81 73 MET A N 1
ATOM 549 C CA . MET A 1 73 ? 12.227 20.5 3.535 1 92.81 73 MET A CA 1
ATOM 550 C C . MET A 1 73 ? 12.578 21.938 3.912 1 92.81 73 MET A C 1
ATOM 552 O O . MET A 1 73 ? 13.391 22.562 3.248 1 92.81 73 MET A O 1
ATOM 556 N N . MET A 1 74 ? 11.953 22.562 4.836 1 93.25 74 MET A N 1
ATOM 557 C CA . MET A 1 74 ? 12.211 23.859 5.438 1 93.25 74 MET A CA 1
ATOM 558 C C . MET A 1 74 ? 11.938 24.984 4.438 1 93.25 74 MET A C 1
ATOM 560 O O . MET A 1 74 ? 12.711 25.938 4.348 1 93.25 74 MET A O 1
ATOM 564 N N . GLY A 1 75 ? 10.992 24.734 3.633 1 93.31 75 GLY A N 1
ATOM 565 C CA . GLY A 1 75 ? 10.523 25.797 2.756 1 93.31 75 GLY A CA 1
ATOM 566 C C . GLY A 1 75 ? 11.242 25.828 1.417 1 93.31 75 GLY A C 1
ATOM 567 O O . GLY A 1 75 ? 11.008 26.719 0.599 1 93.31 75 GLY A O 1
ATOM 568 N N . MET A 1 76 ? 12.062 24.875 1.162 1 94.38 76 MET A N 1
ATOM 569 C CA . MET A 1 76 ? 12.742 24.797 -0.13 1 94.38 76 MET A CA 1
ATOM 570 C C . MET A 1 76 ? 11.727 24.656 -1.264 1 94.38 76 MET A C 1
ATOM 572 O O . MET A 1 76 ? 10.758 23.922 -1.145 1 94.38 76 MET A O 1
ATOM 576 N N . PRO A 1 77 ? 11.992 25.5 -2.279 1 94.38 77 PRO A N 1
ATOM 577 C CA . PRO A 1 77 ? 11.062 25.359 -3.404 1 94.38 77 PRO A CA 1
ATOM 578 C C . PRO A 1 77 ? 11.062 23.969 -4.008 1 94.38 77 PRO A C 1
ATOM 580 O O . PRO A 1 77 ? 12.117 23.328 -4.117 1 94.38 77 PRO A O 1
ATOM 583 N N . VAL A 1 78 ? 9.852 23.469 -4.367 1 96.44 78 VAL A N 1
ATOM 584 C CA . VAL A 1 78 ? 9.672 22.172 -5.02 1 96.44 78 VAL A CA 1
ATOM 585 C C . VAL A 1 78 ? 8.906 22.359 -6.328 1 96.44 78 VAL A C 1
ATOM 587 O O . VAL A 1 78 ? 7.676 22.375 -6.34 1 96.44 78 VAL A O 1
ATOM 590 N N . GLU A 1 79 ? 9.562 22.422 -7.367 1 95.31 79 GLU A N 1
ATOM 591 C CA . GLU A 1 79 ? 8.945 22.688 -8.664 1 95.31 79 GLU A CA 1
ATOM 592 C C . GLU A 1 79 ? 8.406 21.406 -9.289 1 95.31 79 GLU A C 1
ATOM 594 O O . GLU A 1 79 ? 7.391 21.422 -9.984 1 95.31 79 GLU A O 1
ATOM 599 N N . ASN A 1 80 ? 9.164 20.375 -9.023 1 95.81 80 ASN A N 1
ATOM 600 C CA . ASN A 1 80 ? 8.781 19.078 -9.539 1 95.81 80 ASN A CA 1
ATOM 601 C C . ASN A 1 80 ? 8.641 18.047 -8.414 1 95.81 80 ASN A C 1
ATOM 603 O O . ASN A 1 80 ? 9.312 18.156 -7.387 1 95.81 80 ASN A O 1
ATOM 607 N N . PHE A 1 81 ? 7.703 17.203 -8.625 1 96.38 81 PHE A N 1
ATOM 608 C CA . PHE A 1 81 ? 7.516 16.141 -7.645 1 96.38 81 PHE A CA 1
ATOM 609 C C . PHE A 1 81 ? 8.547 15.031 -7.84 1 96.38 81 PHE A C 1
ATOM 611 O O . PHE A 1 81 ? 8.188 13.883 -8.133 1 96.38 81 PHE A O 1
ATOM 618 N N . ASP A 1 82 ? 9.781 15.359 -7.629 1 94.94 82 ASP A N 1
ATOM 619 C CA . ASP A 1 82 ? 10.922 14.492 -7.891 1 94.94 82 ASP A CA 1
ATOM 620 C C . ASP A 1 82 ? 11.195 13.57 -6.703 1 94.94 82 ASP A C 1
ATOM 622 O O . ASP A 1 82 ? 10.367 13.461 -5.797 1 94.94 82 ASP A O 1
ATOM 626 N N . GLU A 1 83 ? 12.32 12.922 -6.754 1 94.44 83 GLU A N 1
ATOM 627 C CA . GLU A 1 83 ? 12.664 11.898 -5.773 1 94.44 83 GLU A CA 1
ATOM 628 C C . GLU A 1 83 ? 12.719 12.477 -4.363 1 94.44 83 GLU A C 1
ATOM 630 O O . GLU A 1 83 ? 12.273 11.844 -3.408 1 94.44 83 GLU A O 1
ATOM 635 N N . MET A 1 84 ? 13.289 13.586 -4.277 1 95.06 84 MET A N 1
ATOM 636 C CA . MET A 1 84 ? 13.422 14.211 -2.963 1 95.06 84 MET A CA 1
ATOM 637 C C . MET A 1 84 ? 12.055 14.555 -2.387 1 95.06 84 MET A C 1
ATOM 639 O O . MET A 1 84 ? 11.789 14.305 -1.21 1 95.06 84 MET A O 1
ATOM 643 N N . ALA A 1 85 ? 11.234 15.172 -3.221 1 97.12 85 ALA A N 1
ATOM 644 C CA . ALA A 1 85 ? 9.875 15.508 -2.795 1 97.12 85 ALA A CA 1
ATOM 645 C C . ALA A 1 85 ? 9.102 14.258 -2.387 1 97.12 85 ALA A C 1
ATOM 647 O O . ALA A 1 85 ? 8.383 14.266 -1.387 1 97.12 85 ALA A O 1
ATOM 648 N N . GLN A 1 86 ? 9.25 13.211 -3.152 1 97.5 86 GLN A N 1
ATOM 649 C CA . GLN A 1 86 ? 8.586 11.945 -2.859 1 97.5 86 GLN A CA 1
ATOM 650 C C . GLN A 1 86 ? 9.062 11.359 -1.535 1 97.5 86 GLN A C 1
ATOM 652 O O . GLN A 1 86 ? 8.266 10.844 -0.753 1 97.5 86 GLN A O 1
ATOM 657 N N . SER A 1 87 ? 10.32 11.43 -1.258 1 95.94 87 SER A N 1
ATOM 658 C CA . SER A 1 87 ? 10.875 10.953 0.004 1 95.94 87 SER A CA 1
ATOM 659 C C . SER A 1 87 ? 10.328 11.75 1.185 1 95.94 87 SER A C 1
ATOM 661 O O . SER A 1 87 ? 10.062 11.188 2.25 1 95.94 87 SER A O 1
ATOM 663 N N . ALA A 1 88 ? 10.195 13.031 0.975 1 96.5 88 ALA A N 1
ATOM 664 C CA . ALA A 1 88 ? 9.648 13.891 2.025 1 96.5 88 ALA A CA 1
ATOM 665 C C . ALA A 1 88 ? 8.219 13.492 2.369 1 96.5 88 ALA A C 1
ATOM 667 O O . ALA A 1 88 ? 7.848 13.43 3.545 1 96.5 88 ALA A O 1
ATOM 668 N N . ILE A 1 89 ? 7.398 13.195 1.361 1 97.69 89 ILE A N 1
ATOM 669 C CA . ILE A 1 89 ? 6.008 12.789 1.555 1 97.69 89 ILE A CA 1
ATOM 670 C C . ILE A 1 89 ? 5.957 11.453 2.283 1 97.69 89 ILE A C 1
ATOM 672 O O . ILE A 1 89 ? 5.133 11.25 3.178 1 97.69 89 ILE A O 1
ATOM 676 N N . SER A 1 90 ? 6.797 10.539 1.888 1 97 90 SER A N 1
ATOM 677 C CA . SER A 1 90 ? 6.871 9.227 2.527 1 97 90 SER A CA 1
ATOM 678 C C . SER A 1 90 ? 7.27 9.352 3.996 1 97 90 SER A C 1
ATOM 680 O O . SER A 1 90 ? 6.684 8.695 4.859 1 97 90 SER A O 1
ATOM 682 N N . GLU A 1 91 ? 8.219 10.188 4.273 1 95.69 91 GLU A N 1
ATOM 683 C CA . GLU A 1 91 ? 8.648 10.422 5.648 1 95.69 91 GLU A CA 1
ATOM 684 C C . GLU A 1 91 ? 7.516 11.008 6.488 1 95.69 91 GLU A C 1
ATOM 686 O O . GLU A 1 91 ? 7.281 10.562 7.617 1 95.69 91 GLU A O 1
ATOM 691 N N . MET A 1 92 ? 6.871 12 5.949 1 96.81 92 MET A N 1
ATOM 692 C CA . MET A 1 92 ? 5.738 12.602 6.645 1 96.81 92 MET A CA 1
ATOM 693 C C . MET A 1 92 ? 4.68 11.555 6.973 1 96.81 92 MET A C 1
ATOM 695 O O . MET A 1 92 ? 4.172 11.508 8.094 1 96.81 92 MET A O 1
ATOM 699 N N . SER A 1 93 ? 4.324 10.758 5.988 1 97.88 93 SER A N 1
ATOM 700 C CA . SER A 1 93 ? 3.307 9.727 6.191 1 97.88 93 SER A CA 1
ATOM 701 C C . SER A 1 93 ? 3.729 8.734 7.27 1 97.88 93 SER A C 1
ATOM 703 O O . SER A 1 93 ? 2.896 8.258 8.047 1 97.88 93 SER A O 1
ATOM 705 N N . ASN A 1 94 ? 5.051 8.398 7.266 1 96.81 94 ASN A N 1
ATOM 706 C CA . ASN A 1 94 ? 5.578 7.52 8.312 1 96.81 94 ASN A CA 1
ATOM 707 C C . ASN A 1 94 ? 5.406 8.133 9.695 1 96.81 94 ASN A C 1
ATOM 709 O O . ASN A 1 94 ? 4.93 7.473 10.617 1 96.81 94 ASN A O 1
ATOM 713 N N . MET A 1 95 ? 5.75 9.367 9.836 1 97.69 95 MET A N 1
ATOM 714 C CA . MET A 1 95 ? 5.648 10.062 11.117 1 97.69 95 MET A CA 1
ATOM 715 C C . MET A 1 95 ? 4.195 10.141 11.578 1 97.69 95 MET A C 1
ATOM 717 O O . MET A 1 95 ? 3.904 9.898 12.758 1 97.69 95 MET A O 1
ATOM 721 N N . LEU A 1 96 ? 3.34 10.492 10.672 1 98.31 96 LEU A N 1
ATOM 722 C CA . LEU A 1 96 ? 1.925 10.602 11.008 1 98.31 96 LEU A CA 1
ATOM 723 C C . LEU A 1 96 ? 1.371 9.258 11.477 1 98.31 96 LEU A C 1
ATOM 725 O O . LEU A 1 96 ? 0.684 9.195 12.5 1 98.31 96 LEU A O 1
ATOM 729 N N . THR A 1 97 ? 1.66 8.234 10.766 1 98.44 97 THR A N 1
ATOM 730 C CA . THR A 1 97 ? 1.105 6.926 11.094 1 98.44 97 THR A CA 1
ATOM 731 C C . THR A 1 97 ? 1.725 6.383 12.375 1 98.44 97 THR A C 1
ATOM 733 O O . THR A 1 97 ? 1.049 5.719 13.164 1 98.44 97 THR A O 1
ATOM 736 N N . ALA A 1 98 ? 3.029 6.621 12.547 1 97.94 98 ALA A N 1
ATOM 737 C CA . ALA A 1 98 ? 3.672 6.23 13.797 1 97.94 98 ALA A CA 1
ATOM 738 C C . ALA A 1 98 ? 3 6.898 14.992 1 97.94 98 ALA A C 1
ATOM 740 O O . ALA A 1 98 ? 2.756 6.254 16.016 1 97.94 98 ALA A O 1
ATOM 741 N N . ASN A 1 99 ? 2.752 8.156 14.867 1 98.56 99 ASN A N 1
ATOM 742 C CA . ASN A 1 99 ? 2.07 8.883 15.938 1 98.56 99 ASN A CA 1
ATOM 743 C C . ASN A 1 99 ? 0.647 8.367 16.141 1 98.56 99 ASN A C 1
ATOM 745 O O . ASN A 1 99 ? 0.187 8.242 17.281 1 98.56 99 ASN A O 1
ATOM 749 N N . ALA A 1 100 ? -0.045 8.109 15.07 1 98.19 100 ALA A N 1
ATOM 750 C CA . ALA A 1 100 ? -1.377 7.516 15.172 1 98.19 100 ALA A CA 1
ATOM 751 C C . ALA A 1 100 ? -1.328 6.176 15.898 1 98.19 100 ALA A C 1
ATOM 753 O O . ALA A 1 100 ? -2.191 5.883 16.719 1 98.19 100 ALA A O 1
ATOM 754 N N . ALA A 1 101 ? -0.335 5.363 15.555 1 97.5 101 ALA A N 1
ATOM 755 C CA . ALA A 1 101 ? -0.159 4.07 16.203 1 97.5 101 ALA A CA 1
ATOM 756 C C . ALA A 1 101 ? 0.039 4.246 17.719 1 97.5 101 ALA A C 1
ATOM 758 O O . ALA A 1 101 ? -0.508 3.479 18.516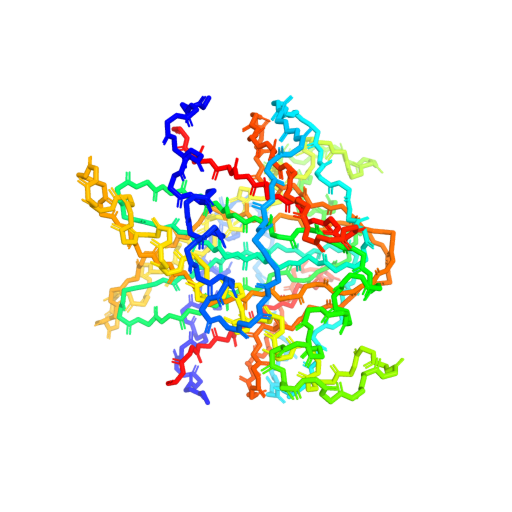 1 97.5 101 ALA A O 1
ATOM 759 N N . THR A 1 102 ? 0.855 5.219 18.078 1 97.69 102 THR A N 1
ATOM 760 C CA . THR A 1 102 ? 1.06 5.547 19.484 1 97.69 102 THR A CA 1
ATOM 761 C C . THR A 1 102 ? -0.261 5.934 20.141 1 97.69 102 THR A C 1
ATOM 763 O O . THR A 1 102 ? -0.551 5.496 21.266 1 97.69 102 THR A O 1
ATOM 766 N N . ASN A 1 103 ? -1.075 6.734 19.484 1 97.75 103 ASN A N 1
ATOM 767 C CA . ASN A 1 103 ? -2.389 7.117 20 1 97.75 103 ASN A CA 1
ATOM 768 C C . ASN A 1 103 ? -3.301 5.91 20.172 1 97.75 103 ASN A C 1
ATOM 770 O O . ASN A 1 103 ? -4.055 5.828 21.141 1 97.75 103 ASN A O 1
ATOM 774 N N . LEU A 1 104 ? -3.252 4.953 19.219 1 96.81 104 LEU A N 1
ATOM 775 C CA . LEU A 1 104 ? -4.043 3.73 19.297 1 96.81 104 LEU A CA 1
ATOM 776 C C . LEU A 1 104 ? -3.602 2.881 20.484 1 96.81 104 LEU A C 1
ATOM 778 O O . LEU A 1 104 ? -4.438 2.299 21.188 1 96.81 104 LEU A O 1
ATOM 782 N N . THR A 1 105 ? -2.299 2.871 20.688 1 95.94 105 THR A N 1
ATOM 783 C CA . THR A 1 105 ? -1.754 2.135 21.828 1 95.94 105 THR A CA 1
ATOM 784 C C . THR A 1 105 ? -2.285 2.697 23.141 1 95.94 105 THR A C 1
ATOM 786 O O . THR A 1 105 ? -2.594 1.943 24.062 1 95.94 105 THR A O 1
ATOM 789 N N . ALA A 1 106 ? -2.389 4.008 23.188 1 95.38 106 ALA A N 1
ATOM 790 C CA . ALA A 1 106 ? -2.924 4.668 24.375 1 95.38 106 ALA A CA 1
ATOM 791 C C . ALA A 1 106 ? -4.367 4.246 24.625 1 95.38 106 ALA A C 1
ATOM 793 O O . ALA A 1 106 ? -4.848 4.316 25.766 1 95.38 106 ALA A O 1
ATOM 794 N N . LEU A 1 107 ? -5.055 3.803 23.609 1 93.5 107 LEU A N 1
ATOM 795 C CA . LEU A 1 107 ? -6.426 3.326 23.719 1 93.5 107 LEU A CA 1
ATOM 796 C C . LEU A 1 107 ? -6.461 1.825 24 1 93.5 107 LEU A C 1
ATOM 798 O O . LEU A 1 107 ? -7.531 1.215 24.016 1 93.5 107 LEU A O 1
ATOM 802 N N . GLY A 1 108 ? -5.32 1.236 24.062 1 95 108 GLY A N 1
ATOM 803 C CA . GLY A 1 108 ? -5.246 -0.173 24.422 1 95 108 GLY A CA 1
ATOM 804 C C . GLY A 1 108 ? -5.102 -1.082 23.219 1 95 108 GLY A C 1
ATOM 805 O O . GLY A 1 108 ? -5.289 -2.295 23.312 1 95 108 GLY A O 1
ATOM 806 N N . LEU A 1 109 ? -4.809 -0.485 22.078 1 95.06 109 LEU A N 1
ATOM 807 C CA . LEU A 1 109 ? -4.648 -1.247 20.844 1 95.06 109 LEU A CA 1
ATOM 808 C C . LEU A 1 109 ? -3.205 -1.2 20.359 1 95.06 109 LEU A C 1
ATOM 810 O O . LEU A 1 109 ? -2.795 -0.233 19.719 1 95.06 109 LEU A O 1
ATOM 814 N N . GLU A 1 110 ? -2.521 -2.25 20.547 1 96.25 110 GLU A N 1
ATOM 815 C CA . GLU A 1 110 ? -1.155 -2.312 20.031 1 96.25 110 GLU A CA 1
ATOM 816 C C . GLU A 1 110 ? -1.143 -2.496 18.516 1 96.25 110 GLU A C 1
ATOM 818 O O . GLU A 1 110 ? -1.803 -3.395 18 1 96.25 110 GLU A O 1
ATOM 823 N N . VAL A 1 111 ? -0.299 -1.614 17.891 1 96.38 111 VAL A N 1
ATOM 824 C CA . VAL A 1 111 ? -0.25 -1.684 16.438 1 96.38 111 VAL A CA 1
ATOM 825 C C . VAL A 1 111 ? 1.193 -1.54 15.961 1 96.38 111 VAL A C 1
ATOM 827 O O . VAL A 1 111 ? 1.96 -0.747 16.516 1 96.38 111 VAL A O 1
ATOM 830 N N . ASP A 1 112 ? 1.578 -2.379 15.039 1 97.56 112 ASP A N 1
ATOM 831 C CA . ASP A 1 112 ? 2.785 -2.193 14.234 1 97.56 112 ASP A CA 1
ATOM 832 C C . ASP A 1 112 ? 2.447 -1.647 12.852 1 97.56 112 ASP A C 1
ATOM 834 O O . ASP A 1 112 ? 1.366 -1.913 12.32 1 97.56 112 ASP A O 1
ATOM 838 N N . ILE A 1 113 ? 3.375 -0.897 12.328 1 98.19 113 ILE A N 1
ATOM 839 C CA . ILE A 1 113 ? 3.084 -0.322 11.023 1 98.19 113 ILE A CA 1
ATOM 840 C C . ILE A 1 113 ? 4.172 -0.722 10.031 1 98.19 113 ILE A C 1
ATOM 842 O O . ILE A 1 113 ? 5.336 -0.893 10.406 1 98.19 113 ILE A O 1
ATOM 846 N N . SER A 1 114 ? 3.812 -0.887 8.734 1 98 114 SER A N 1
ATOM 847 C CA . SER A 1 114 ? 4.762 -1.131 7.652 1 98 114 SER A CA 1
ATOM 848 C C . SER A 1 114 ? 5.426 0.165 7.199 1 98 114 SER A C 1
ATOM 850 O O . SER A 1 114 ? 5.156 1.234 7.746 1 98 114 SER A O 1
ATOM 852 N N . THR A 1 115 ? 6.336 -0.003 6.227 1 97.31 115 THR A N 1
ATOM 853 C CA . THR A 1 115 ? 6.93 1.191 5.637 1 97.31 115 THR A CA 1
ATOM 854 C C . THR A 1 115 ? 6 1.792 4.582 1 97.31 115 THR A C 1
ATOM 856 O O . THR A 1 115 ? 5.18 1.085 3.994 1 97.31 115 THR A O 1
ATOM 859 N N . PRO A 1 116 ? 6.105 3.027 4.387 1 97.94 116 PRO A N 1
ATOM 860 C CA . PRO A 1 116 ? 5.23 3.658 3.395 1 97.94 116 PRO A CA 1
ATOM 861 C C . PRO A 1 116 ? 5.5 3.17 1.974 1 97.94 116 PRO A C 1
ATOM 863 O O . PRO A 1 116 ? 6.648 2.906 1.614 1 97.94 116 PRO A O 1
ATOM 866 N N . SER A 1 117 ? 4.48 2.992 1.229 1 98.25 117 SER A N 1
ATOM 867 C CA . SER A 1 117 ? 4.52 2.832 -0.221 1 98.25 117 SER A CA 1
ATOM 868 C C . SER A 1 117 ? 3.824 3.994 -0.923 1 98.25 117 SER A C 1
ATOM 870 O O . SER A 1 117 ? 2.648 4.266 -0.67 1 98.25 117 SER A O 1
ATOM 872 N N . LEU A 1 118 ? 4.543 4.672 -1.786 1 98.69 118 LEU A N 1
ATOM 873 C CA . LEU A 1 118 ? 4.012 5.859 -2.445 1 98.69 118 LEU A CA 1
ATOM 874 C C . LEU A 1 118 ? 3.656 5.559 -3.898 1 98.69 118 LEU A C 1
ATOM 876 O O . LEU A 1 118 ? 4.5 5.09 -4.664 1 98.69 118 LEU A O 1
ATOM 880 N N . THR A 1 119 ? 2.408 5.77 -4.258 1 98.62 119 THR A N 1
ATOM 881 C CA . THR A 1 119 ? 1.932 5.641 -5.633 1 98.62 119 THR A CA 1
ATOM 882 C C . THR A 1 119 ? 1.712 7.016 -6.258 1 98.62 119 THR A C 1
ATOM 884 O O . THR A 1 119 ? 1.035 7.867 -5.68 1 98.62 119 THR A O 1
ATOM 887 N N . VAL A 1 120 ? 2.332 7.215 -7.355 1 98.38 120 VAL A N 1
ATOM 888 C CA . VAL A 1 120 ? 2.205 8.484 -8.062 1 98.38 120 VAL A CA 1
ATOM 889 C C . VAL A 1 120 ? 1.805 8.234 -9.516 1 98.38 120 VAL A C 1
ATOM 891 O O . VAL A 1 120 ? 2.271 7.273 -10.133 1 98.38 120 VAL A O 1
ATOM 894 N N . GLY A 1 121 ? 0.942 9 -9.992 1 97.5 121 GLY A N 1
ATOM 895 C CA . GLY A 1 121 ? 0.493 8.867 -11.367 1 97.5 121 GLY A CA 1
ATOM 896 C C . GLY A 1 121 ? -0.88 9.461 -11.609 1 97.5 121 GLY A C 1
ATOM 897 O O . GLY A 1 121 ? -1.354 10.281 -10.82 1 97.5 121 GLY A O 1
ATOM 898 N N . SER A 1 122 ? -1.405 9.141 -12.781 1 95.88 122 SER A N 1
ATOM 899 C CA . SER A 1 122 ? -2.742 9.602 -13.141 1 95.88 122 SER A CA 1
ATOM 900 C C . SER A 1 122 ? -3.689 8.43 -13.367 1 95.88 122 SER A C 1
ATOM 902 O O . SER A 1 122 ? -3.248 7.312 -13.633 1 95.88 122 SER A O 1
ATOM 904 N N . ASP A 1 123 ? -4.938 8.609 -13.102 1 95.69 123 ASP A N 1
ATOM 905 C CA . ASP A 1 123 ? -6.023 7.707 -13.477 1 95.69 123 ASP A CA 1
ATOM 906 C C . ASP A 1 123 ? -5.871 6.352 -12.789 1 95.69 123 ASP A C 1
ATOM 908 O O . ASP A 1 123 ? -5.871 5.312 -13.453 1 95.69 123 ASP A O 1
ATOM 912 N N . PHE A 1 124 ? -5.73 6.32 -11.469 1 97.88 124 PHE A N 1
ATOM 913 C CA . PHE A 1 124 ? -5.746 5.062 -10.734 1 97.88 124 PHE A CA 1
ATOM 914 C C . PHE A 1 124 ? -6.648 5.164 -9.508 1 97.88 124 PHE A C 1
ATOM 916 O O . PHE A 1 124 ? -7 6.266 -9.078 1 97.88 124 PHE A O 1
ATOM 923 N N . GLN A 1 125 ? -7.113 4.078 -9.055 1 98.12 125 GLN A N 1
ATOM 924 C CA . GLN A 1 125 ? -7.922 3.945 -7.848 1 98.12 125 GLN A CA 1
ATOM 925 C C . GLN A 1 125 ? -7.355 2.871 -6.922 1 98.12 125 GLN A C 1
ATOM 927 O O . GLN A 1 125 ? -6.617 1.989 -7.363 1 98.12 125 GLN A O 1
ATOM 932 N N . ILE A 1 126 ? -7.695 3.004 -5.656 1 98.38 126 ILE A N 1
ATOM 933 C CA . ILE A 1 126 ? -7.145 2.107 -4.645 1 98.38 126 ILE A CA 1
ATOM 934 C C . ILE A 1 126 ? -8.281 1.416 -3.896 1 98.38 126 ILE A C 1
ATOM 936 O O . ILE A 1 126 ? -9.164 2.078 -3.346 1 98.38 126 ILE A O 1
ATOM 940 N N . LYS A 1 127 ? -8.297 0.129 -3.918 1 97.75 127 LYS A N 1
ATOM 941 C CA . LYS A 1 127 ? -9.203 -0.682 -3.109 1 97.75 127 LYS A CA 1
ATOM 942 C C . LYS A 1 127 ? -8.547 -1.101 -1.798 1 97.75 127 LYS A C 1
ATOM 944 O O . LYS A 1 127 ? -7.656 -1.954 -1.79 1 97.75 127 LYS A O 1
ATOM 949 N N . ILE A 1 128 ? -9.023 -0.584 -0.675 1 94.62 128 ILE A N 1
ATOM 950 C CA . ILE A 1 128 ? -8.383 -0.865 0.604 1 94.62 128 ILE A CA 1
ATOM 951 C C . ILE A 1 128 ? -9.305 -1.718 1.47 1 94.62 128 ILE A C 1
ATOM 953 O O . ILE A 1 128 ? -8.938 -2.113 2.578 1 94.62 128 ILE A O 1
ATOM 957 N N . SER A 1 129 ? -10.523 -1.954 0.969 1 92.31 129 SER A N 1
ATOM 958 C CA . SER A 1 129 ? -11.492 -2.762 1.705 1 92.31 129 SER A CA 1
ATOM 959 C C . SER A 1 129 ? -12.516 -3.383 0.767 1 92.31 129 SER A C 1
ATOM 961 O O . SER A 1 129 ? -12.836 -2.814 -0.28 1 92.31 129 SER A O 1
ATOM 963 N N . ASN A 1 130 ? -12.93 -4.578 1.115 1 88.5 130 ASN A N 1
ATOM 964 C CA . ASN A 1 130 ? -14.031 -5.195 0.38 1 88.5 130 ASN A CA 1
ATOM 965 C C . ASN A 1 130 ? -15.383 -4.684 0.863 1 88.5 130 ASN A C 1
ATOM 967 O O . ASN A 1 130 ? -16.406 -4.863 0.188 1 88.5 130 ASN A O 1
ATOM 971 N N . GLU A 1 131 ? -15.344 -4.078 2.002 1 87.38 131 GLU A N 1
ATOM 972 C CA . GLU A 1 131 ? -16.578 -3.531 2.564 1 87.38 131 GLU A CA 1
ATOM 973 C C . GLU A 1 131 ? -16.531 -2.006 2.623 1 87.38 131 GLU A C 1
ATOM 975 O O . GLU A 1 131 ? -16.297 -1.348 1.604 1 87.38 131 GLU A O 1
ATOM 980 N N . GLN A 1 132 ? -16.562 -1.518 3.902 1 91.94 132 GLN A N 1
ATOM 981 C CA . GLN A 1 132 ? -16.547 -0.069 4.082 1 91.94 132 GLN A CA 1
ATOM 982 C C . GLN A 1 132 ? -15.219 0.404 4.641 1 91.94 132 GLN A C 1
ATOM 984 O O . GLN A 1 132 ? -14.469 -0.383 5.23 1 91.94 132 GLN A O 1
ATOM 989 N N . TYR A 1 133 ? -14.906 1.646 4.277 1 95.25 133 TYR A N 1
ATOM 990 C CA . TYR A 1 133 ? -13.773 2.301 4.93 1 95.25 133 TYR A CA 1
ATOM 991 C C . TYR A 1 133 ? -14.117 3.736 5.305 1 95.25 133 TYR A C 1
ATOM 993 O O . TYR A 1 133 ? -15.062 4.316 4.758 1 95.25 133 TYR A O 1
ATOM 1001 N N . LEU A 1 134 ? -13.438 4.266 6.23 1 96.56 134 LEU A N 1
ATOM 1002 C CA . LEU A 1 134 ? -13.648 5.641 6.672 1 96.56 134 LEU A CA 1
ATOM 1003 C C . LEU A 1 134 ? -12.734 6.602 5.926 1 96.56 134 LEU A C 1
ATOM 1005 O O . LEU A 1 134 ? -11.562 6.289 5.691 1 96.56 134 LEU A O 1
ATOM 1009 N N . CYS A 1 135 ? -13.266 7.723 5.539 1 97.06 135 CYS A N 1
ATOM 1010 C CA . CYS A 1 135 ? -12.5 8.781 4.891 1 97.06 135 CYS A CA 1
ATOM 1011 C C . CYS A 1 135 ? -12.617 10.086 5.66 1 97.06 135 CYS A C 1
ATOM 1013 O O . CYS A 1 135 ? -13.719 10.562 5.922 1 97.06 135 CYS A O 1
ATOM 1015 N N . VAL A 1 136 ? -11.508 10.664 6.012 1 97.81 136 VAL A N 1
ATOM 1016 C CA . VAL A 1 136 ? -11.445 11.969 6.66 1 97.81 136 VAL A CA 1
ATOM 1017 C C . VAL A 1 136 ? -10.672 12.945 5.773 1 97.81 136 VAL A C 1
ATOM 1019 O O . VAL A 1 136 ? -9.648 12.594 5.195 1 97.81 136 VAL A O 1
ATOM 1022 N N . VAL A 1 137 ? -11.188 14.117 5.688 1 98.38 137 VAL A N 1
ATOM 1023 C CA . VAL A 1 137 ? -10.5 15.148 4.914 1 98.38 137 VAL A CA 1
ATOM 1024 C C . VAL A 1 137 ? -9.891 16.188 5.859 1 98.38 137 VAL A C 1
ATOM 1026 O O . VAL A 1 137 ? -10.602 16.766 6.684 1 98.38 137 VAL A O 1
ATOM 1029 N N . MET A 1 138 ? -8.625 16.359 5.742 1 98.56 138 MET A N 1
ATOM 1030 C CA . MET A 1 138 ? -7.898 17.375 6.504 1 98.56 138 MET A CA 1
ATOM 1031 C C . MET A 1 138 ? -7.477 18.531 5.605 1 98.56 138 MET A C 1
ATOM 1033 O O . MET A 1 138 ? -7.012 18.312 4.484 1 98.56 138 MET A O 1
ATOM 1037 N N . ASP A 1 139 ? -7.652 19.688 6.094 1 98.62 139 ASP A N 1
ATOM 1038 C CA . ASP A 1 139 ? -7.246 20.891 5.375 1 98.62 139 ASP A CA 1
ATOM 1039 C C . ASP A 1 139 ? -6.078 21.578 6.074 1 98.62 139 ASP A C 1
ATOM 1041 O O . ASP A 1 139 ? -6.121 21.812 7.285 1 98.62 139 ASP A O 1
ATOM 1045 N N . ILE A 1 140 ? -5.008 21.797 5.352 1 97.38 140 ILE A N 1
ATOM 1046 C CA . ILE A 1 140 ? -3.832 22.531 5.812 1 97.38 140 ILE A CA 1
ATOM 1047 C C . ILE A 1 140 ? -3.684 23.828 5.016 1 97.38 140 ILE A C 1
ATOM 1049 O O . ILE A 1 140 ? -2.928 23.875 4.043 1 97.38 140 ILE A O 1
ATOM 1053 N N . SER A 1 141 ? -4.348 24.953 5.469 1 95.88 141 SER A N 1
ATOM 1054 C CA . SER A 1 141 ? -4.301 26.266 4.824 1 95.88 141 SER A CA 1
ATOM 1055 C C . SER A 1 141 ? -4.633 26.172 3.34 1 95.88 141 SER A C 1
ATOM 1057 O O . SER A 1 141 ? -3.875 26.656 2.496 1 95.88 141 SER A O 1
ATOM 1059 N N . GLY A 1 142 ? -5.66 25.469 2.992 1 97 142 GLY A N 1
ATOM 1060 C CA . GLY A 1 142 ? -6.156 25.391 1.626 1 97 142 GLY A CA 1
ATOM 1061 C C . GLY A 1 142 ? -5.691 24.141 0.89 1 97 142 GLY A C 1
ATOM 1062 O O . GLY A 1 142 ? -6.137 23.875 -0.228 1 97 142 GLY A O 1
ATOM 1063 N N . HIS A 1 143 ? -4.785 23.375 1.437 1 97.94 143 HIS A N 1
ATOM 1064 C CA . HIS A 1 143 ? -4.312 22.125 0.88 1 97.94 143 HIS A CA 1
ATOM 1065 C C . HIS A 1 143 ? -4.973 20.938 1.571 1 97.94 143 HIS A C 1
ATOM 1067 O O . HIS A 1 143 ? -4.84 20.766 2.785 1 97.94 143 HIS A O 1
ATOM 1073 N N . GLN A 1 144 ? -5.59 20.109 0.767 1 98.25 144 GLN A N 1
ATOM 1074 C CA . GLN A 1 144 ? -6.391 19.047 1.378 1 98.25 144 GLN A CA 1
ATOM 1075 C C . GLN A 1 144 ? -5.703 17.688 1.247 1 98.25 144 GLN A C 1
ATOM 1077 O O . GLN A 1 144 ? -5.102 17.391 0.213 1 98.25 144 GLN A O 1
ATOM 1082 N N . VAL A 1 145 ? -5.805 16.922 2.305 1 98.56 145 VAL A N 1
ATOM 1083 C CA . VAL A 1 145 ? -5.367 15.531 2.342 1 98.56 145 VAL A CA 1
ATOM 1084 C C . VAL A 1 145 ? -6.516 14.633 2.795 1 98.56 145 VAL A C 1
ATOM 1086 O O . VAL A 1 145 ? -7.148 14.898 3.822 1 98.56 145 VAL A O 1
ATOM 1089 N N . GLU A 1 146 ? -6.832 13.648 2.033 1 98.56 146 GLU A N 1
ATOM 1090 C CA . GLU A 1 146 ? -7.781 12.625 2.463 1 98.56 146 GLU A CA 1
ATOM 1091 C C . GLU A 1 146 ? -7.074 11.492 3.201 1 98.56 146 GLU A C 1
ATOM 1093 O O . GLU A 1 146 ? -6.07 10.961 2.721 1 98.56 146 GLU A O 1
ATOM 1098 N N . ILE A 1 147 ? -7.582 11.164 4.309 1 98.19 147 ILE A N 1
ATOM 1099 C CA . ILE A 1 147 ? -7.125 10.016 5.074 1 98.19 147 ILE A CA 1
ATOM 1100 C C . ILE A 1 147 ? -8.141 8.883 4.957 1 98.19 147 ILE A C 1
ATOM 1102 O O . ILE A 1 147 ? -9.234 8.961 5.523 1 98.19 147 ILE A O 1
ATOM 1106 N N . ASP A 1 148 ? -7.812 7.852 4.211 1 97.56 148 ASP A N 1
ATOM 1107 C CA . ASP A 1 148 ? -8.688 6.688 4.07 1 97.56 148 ASP A CA 1
ATOM 1108 C C . ASP A 1 148 ? -8.219 5.543 4.965 1 97.56 148 ASP A C 1
ATOM 1110 O O . ASP A 1 148 ? -7.074 5.094 4.863 1 97.56 148 ASP A O 1
ATOM 1114 N N . ILE A 1 149 ? -9.109 5.059 5.812 1 97.12 149 ILE A N 1
ATOM 1115 C CA . ILE A 1 149 ? -8.734 4.062 6.812 1 97.12 149 ILE A CA 1
ATOM 1116 C C . ILE A 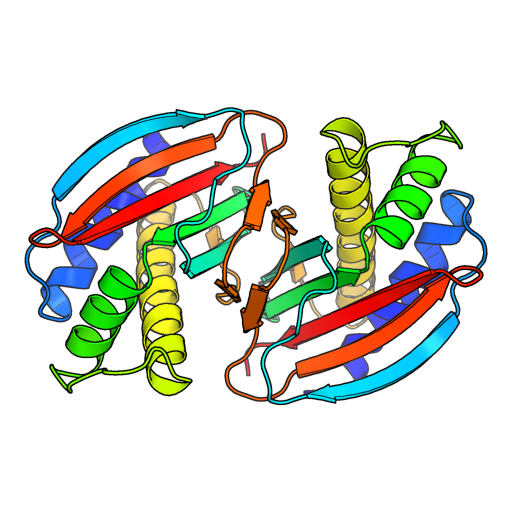1 149 ? -9.633 2.836 6.684 1 97.12 149 ILE A C 1
ATOM 1118 O O . ILE A 1 149 ? -10.859 2.951 6.715 1 97.12 149 ILE A O 1
ATOM 1122 N N . ALA A 1 150 ? -9.016 1.732 6.512 1 96.25 150 ALA A N 1
ATOM 1123 C CA . ALA A 1 150 ? -9.734 0.465 6.469 1 96.25 150 ALA A CA 1
ATOM 1124 C C . ALA A 1 150 ? -9.164 -0.53 7.473 1 96.25 150 ALA A C 1
ATOM 1126 O O . ALA A 1 150 ? -7.949 -0.755 7.508 1 96.25 150 ALA A O 1
ATOM 1127 N N . VAL A 1 151 ? -10.008 -1.103 8.297 1 93.69 151 VAL A N 1
ATOM 1128 C CA . VAL A 1 151 ? -9.641 -2.123 9.273 1 93.69 151 VAL A CA 1
ATOM 1129 C C . VAL A 1 151 ? -10.336 -3.439 8.93 1 93.69 151 VAL A C 1
ATOM 1131 O O . VAL A 1 151 ? -11.539 -3.455 8.641 1 93.69 151 VAL A O 1
ATOM 1134 N N . GLN A 1 152 ? -9.453 -4.48 8.93 1 88.62 152 GLN A N 1
ATOM 1135 C CA . GLN A 1 152 ? -10.047 -5.785 8.656 1 88.62 152 GLN A CA 1
ATOM 1136 C C . GLN A 1 152 ? -10.938 -6.234 9.812 1 88.62 152 GLN A C 1
ATOM 1138 O O . GLN A 1 152 ? -10.555 -6.137 10.977 1 88.62 152 GLN A O 1
ATOM 1143 N N . GLN A 1 153 ? -12.156 -6.625 9.586 1 71.75 153 GLN A N 1
ATOM 1144 C CA . GLN A 1 153 ? -13.117 -7.133 10.57 1 71.75 153 GLN A CA 1
ATOM 1145 C C . GLN A 1 153 ? -12.953 -8.633 10.773 1 71.75 153 GLN A C 1
ATOM 1147 O O . GLN A 1 153 ? -12.594 -9.359 9.836 1 71.75 153 GLN A O 1
ATOM 1152 N N . MET B 1 1 ? 19.922 -5.516 0.065 1 62.28 1 MET B N 1
ATOM 1153 C CA . MET B 1 1 ? 18.891 -6.434 0.55 1 62.28 1 MET B CA 1
ATOM 1154 C C . MET B 1 1 ? 19.297 -7.883 0.318 1 62.28 1 MET B C 1
ATOM 1156 O O . MET B 1 1 ? 19.984 -8.188 -0.658 1 62.28 1 MET B O 1
ATOM 1160 N N . ASP B 1 2 ? 19.047 -8.734 1.29 1 74.31 2 ASP B N 1
ATOM 1161 C CA . ASP B 1 2 ? 19.469 -10.133 1.305 1 74.31 2 ASP B CA 1
ATOM 1162 C C . ASP B 1 2 ? 18.547 -10.984 0.435 1 74.31 2 ASP B C 1
ATOM 1164 O O . ASP B 1 2 ? 17.344 -11.047 0.67 1 74.31 2 ASP B O 1
ATOM 1168 N N . VAL B 1 3 ? 19.094 -11.516 -0.541 1 77.44 3 VAL B N 1
ATOM 1169 C CA . VAL B 1 3 ? 18.422 -12.375 -1.503 1 77.44 3 VAL B CA 1
ATOM 1170 C C . VAL B 1 3 ? 17.703 -13.508 -0.769 1 77.44 3 VAL B C 1
ATOM 1172 O O . VAL B 1 3 ? 16.688 -14.031 -1.248 1 77.44 3 VAL B O 1
ATOM 1175 N N . LYS B 1 4 ? 18.156 -13.766 0.402 1 85.12 4 LYS B N 1
ATOM 1176 C CA . LYS B 1 4 ? 17.562 -14.844 1.181 1 85.12 4 LYS B CA 1
ATOM 1177 C C . LYS B 1 4 ? 16.109 -14.516 1.563 1 85.12 4 LYS B C 1
ATOM 1179 O O . LYS B 1 4 ? 15.305 -15.414 1.796 1 85.12 4 LYS B O 1
ATOM 1184 N N . LEU B 1 5 ? 15.773 -13.297 1.492 1 88.75 5 LEU B N 1
ATOM 1185 C CA . LEU B 1 5 ? 14.445 -12.859 1.907 1 88.75 5 LEU B CA 1
ATOM 1186 C C . LEU B 1 5 ? 13.438 -13.031 0.773 1 88.75 5 LEU B C 1
ATOM 1188 O O . LEU B 1 5 ? 12.227 -12.992 1 1 88.75 5 LEU B O 1
ATOM 1192 N N . VAL B 1 6 ? 13.992 -13.328 -0.377 1 93.31 6 VAL B N 1
ATOM 1193 C CA . VAL B 1 6 ? 13.133 -13.391 -1.556 1 93.31 6 VAL B CA 1
ATOM 1194 C C . VAL B 1 6 ? 12.578 -14.805 -1.712 1 93.31 6 VAL B C 1
ATOM 1196 O O . VAL B 1 6 ? 11.445 -14.992 -2.168 1 93.31 6 VAL B O 1
ATOM 1199 N N . ASN B 1 7 ? 13.32 -15.797 -1.29 1 95.44 7 ASN B N 1
ATOM 1200 C CA . ASN B 1 7 ? 12.984 -17.203 -1.522 1 95.44 7 ASN B CA 1
ATOM 1201 C C . ASN B 1 7 ? 11.664 -17.578 -0.858 1 95.44 7 ASN B C 1
ATOM 1203 O O . ASN B 1 7 ? 10.859 -18.312 -1.44 1 95.44 7 ASN B O 1
ATOM 1207 N N . PRO B 1 8 ? 11.438 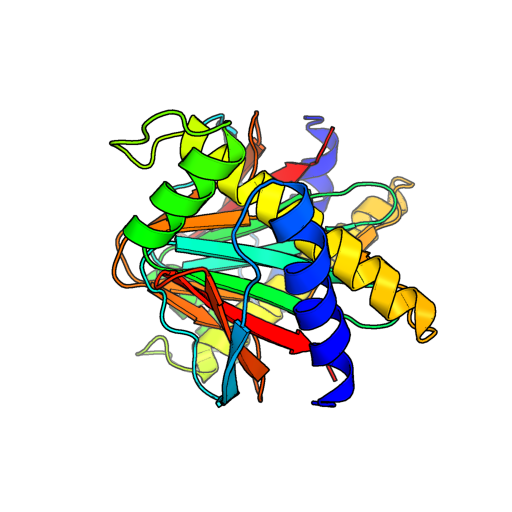-17.078 0.324 1 97.44 8 PRO B N 1
ATOM 1208 C CA . PRO B 1 8 ? 10.164 -17.391 0.967 1 97.44 8 PRO B CA 1
ATOM 1209 C C . PRO B 1 8 ? 8.961 -16.969 0.119 1 97.44 8 PRO B C 1
ATOM 1211 O O . PRO B 1 8 ? 7.918 -17.625 0.154 1 97.44 8 PRO B O 1
ATOM 1214 N N . PHE B 1 9 ? 9.07 -15.906 -0.622 1 97.69 9 PHE B N 1
ATOM 1215 C CA . PHE B 1 9 ? 7.988 -15.438 -1.475 1 97.69 9 PHE B CA 1
ATOM 1216 C C . PHE B 1 9 ? 7.863 -16.312 -2.719 1 97.69 9 PHE B C 1
ATOM 1218 O O . PHE B 1 9 ? 6.754 -16.641 -3.145 1 97.69 9 PHE B O 1
ATOM 1225 N N . ILE B 1 10 ? 9 -16.656 -3.266 1 97.38 10 ILE B N 1
ATOM 1226 C CA . ILE B 1 10 ? 9 -17.547 -4.422 1 97.38 10 ILE B CA 1
ATOM 1227 C C . ILE B 1 10 ? 8.383 -18.891 -4.047 1 97.38 10 ILE B C 1
ATOM 1229 O O . ILE B 1 10 ? 7.543 -19.422 -4.781 1 97.38 10 ILE B O 1
ATOM 1233 N N . ASP B 1 11 ? 8.773 -19.359 -2.922 1 97.56 11 ASP B N 1
ATOM 1234 C CA . ASP B 1 11 ? 8.258 -20.641 -2.434 1 97.56 11 ASP B CA 1
ATOM 1235 C C . ASP B 1 11 ? 6.746 -20.578 -2.229 1 97.56 11 ASP B C 1
ATOM 1237 O O . ASP B 1 11 ? 6.039 -21.547 -2.504 1 97.56 11 ASP B O 1
ATOM 1241 N N . ALA B 1 12 ? 6.273 -19.516 -1.721 1 98.12 12 ALA B N 1
ATOM 1242 C CA . ALA B 1 12 ? 4.832 -19.344 -1.532 1 98.12 12 ALA B CA 1
ATOM 1243 C C . ALA B 1 12 ? 4.09 -19.484 -2.857 1 98.12 12 ALA B C 1
ATOM 1245 O O . ALA B 1 12 ? 3.057 -20.141 -2.936 1 98.12 12 ALA B O 1
ATOM 1246 N N . PHE B 1 13 ? 4.602 -18.875 -3.916 1 97.69 13 PHE B N 1
ATOM 1247 C CA . PHE B 1 13 ? 3.986 -18.953 -5.234 1 97.69 13 PHE B CA 1
ATOM 1248 C C . PHE B 1 13 ? 3.916 -20.406 -5.715 1 97.69 13 PHE B C 1
ATOM 1250 O O . PHE B 1 13 ? 2.869 -20.859 -6.18 1 97.69 13 PHE B O 1
ATOM 1257 N N . THR B 1 14 ? 5.012 -21.062 -5.562 1 97.12 14 THR B N 1
ATOM 1258 C CA . THR B 1 14 ? 5.148 -22.391 -6.145 1 97.12 14 THR B CA 1
ATOM 1259 C C . THR B 1 14 ? 4.375 -23.422 -5.32 1 97.12 14 THR B C 1
ATOM 1261 O O . THR B 1 14 ? 4.078 -24.516 -5.809 1 97.12 14 THR B O 1
ATOM 1264 N N . THR B 1 15 ? 4.039 -23.109 -4.121 1 97.06 15 THR B N 1
ATOM 1265 C CA . THR B 1 15 ? 3.312 -24.031 -3.26 1 97.06 15 THR B CA 1
ATOM 1266 C C . THR B 1 15 ? 1.817 -23.734 -3.289 1 97.06 15 THR B C 1
ATOM 1268 O O . THR B 1 15 ? 1.002 -24.641 -3.475 1 97.06 15 THR B O 1
ATOM 1271 N N . VAL B 1 16 ? 1.404 -22.484 -3.174 1 97.38 16 VAL B N 1
ATOM 1272 C CA . VAL B 1 16 ? 0.012 -22.094 -2.982 1 97.38 16 VAL B CA 1
ATOM 1273 C C . VAL B 1 16 ? -0.738 -22.188 -4.309 1 97.38 16 VAL B C 1
ATOM 1275 O O . VAL B 1 16 ? -1.846 -22.734 -4.367 1 97.38 16 VAL B O 1
ATOM 1278 N N . LEU B 1 17 ? -0.175 -21.688 -5.398 1 97.12 17 LEU B N 1
ATOM 1279 C CA . LEU B 1 17 ? -0.902 -21.531 -6.656 1 97.12 17 LEU B CA 1
ATOM 1280 C C . LEU B 1 17 ? -1.321 -22.906 -7.203 1 97.12 17 LEU B C 1
ATOM 1282 O O . LEU B 1 17 ? -2.48 -23.094 -7.574 1 97.12 17 LEU B O 1
ATOM 1286 N N . PRO B 1 18 ? -0.392 -23.891 -7.215 1 96.38 18 PRO B N 1
ATOM 1287 C CA . PRO B 1 18 ? -0.824 -25.203 -7.703 1 96.38 18 PRO B CA 1
ATOM 1288 C C . PRO B 1 18 ? -1.979 -25.797 -6.891 1 96.38 18 PRO B C 1
ATOM 1290 O O . PRO B 1 18 ? -2.854 -26.469 -7.445 1 96.38 18 PRO B O 1
ATOM 1293 N N . GLN B 1 19 ? -2.039 -25.516 -5.621 1 95.12 19 GLN B N 1
ATOM 1294 C CA . GLN B 1 19 ? -3.115 -25.984 -4.758 1 95.12 19 GLN B CA 1
ATOM 1295 C C . GLN B 1 19 ? -4.449 -25.359 -5.148 1 95.12 19 GLN B C 1
ATOM 1297 O O . GLN B 1 19 ? -5.512 -25.938 -4.875 1 95.12 19 GLN B O 1
ATOM 1302 N N . MET B 1 20 ? -4.379 -24.281 -5.758 1 93.12 20 MET B N 1
ATOM 1303 C CA . MET B 1 20 ? -5.59 -23.578 -6.172 1 93.12 20 MET B CA 1
ATOM 1304 C C . MET B 1 20 ? -5.961 -23.938 -7.609 1 93.12 20 MET B C 1
ATOM 1306 O O . MET B 1 20 ? -6.926 -23.391 -8.156 1 93.12 20 MET B O 1
ATOM 1310 N N . GLY B 1 21 ? -5.145 -24.75 -8.266 1 93.12 21 GLY B N 1
ATOM 1311 C CA . GLY B 1 21 ? -5.473 -25.234 -9.602 1 93.12 21 GLY B CA 1
ATOM 1312 C C . GLY B 1 21 ? -4.672 -24.547 -10.688 1 93.12 21 GLY B C 1
ATOM 1313 O O . GLY B 1 21 ? -4.934 -24.734 -11.883 1 93.12 21 GLY B O 1
ATOM 1314 N N . PHE B 1 22 ? -3.744 -23.719 -10.336 1 95.75 22 PHE B N 1
ATOM 1315 C CA . PHE B 1 22 ? -2.893 -23.078 -11.328 1 95.75 22 PHE B CA 1
ATOM 1316 C C . PHE B 1 22 ? -1.817 -24.047 -11.82 1 95.75 22 PHE B C 1
ATOM 1318 O O . PHE B 1 22 ? -1.423 -24.953 -11.109 1 95.75 22 PHE B O 1
ATOM 1325 N N . PRO B 1 23 ? -1.381 -23.797 -13.102 1 94.62 23 PRO B N 1
ATOM 1326 C CA . PRO B 1 23 ? -0.117 -24.453 -13.461 1 94.62 23 PRO B CA 1
ATOM 1327 C C . PRO B 1 23 ? 1.032 -24.047 -12.539 1 94.62 23 PRO B C 1
ATOM 1329 O O . PRO B 1 23 ? 0.991 -22.984 -11.914 1 94.62 23 PRO B O 1
ATOM 1332 N N . THR B 1 24 ? 2.086 -24.828 -12.477 1 96.19 24 THR B N 1
ATOM 1333 C CA . THR B 1 24 ? 3.223 -24.547 -11.609 1 96.19 24 THR B CA 1
ATOM 1334 C C . THR B 1 24 ? 3.969 -23.297 -12.094 1 96.19 24 THR B C 1
ATOM 1336 O O . THR B 1 24 ? 4.426 -23.25 -13.234 1 96.19 24 THR B O 1
ATOM 1339 N N . PRO B 1 25 ? 4.082 -22.328 -11.211 1 97.88 25 PRO B N 1
ATOM 1340 C CA . PRO B 1 25 ? 4.812 -21.125 -11.625 1 97.88 25 PRO B CA 1
ATOM 1341 C C . PRO B 1 25 ? 6.316 -21.359 -11.742 1 97.88 25 PRO B C 1
ATOM 1343 O O . PRO B 1 25 ? 6.863 -22.219 -11.047 1 97.88 25 PRO B O 1
ATOM 1346 N N . GLN B 1 26 ? 6.922 -20.562 -12.594 1 97.5 26 GLN B N 1
ATOM 1347 C CA . GLN B 1 26 ? 8.367 -20.594 -12.773 1 97.5 26 GLN B CA 1
ATOM 1348 C C . GLN B 1 26 ? 8.977 -19.203 -12.641 1 97.5 26 GLN B C 1
ATOM 1350 O O . GLN B 1 26 ? 8.414 -18.219 -13.141 1 97.5 26 GLN B O 1
ATOM 1355 N N . ARG B 1 27 ? 10.102 -19.203 -11.93 1 97.56 27 ARG B N 1
ATOM 1356 C CA . ARG B 1 27 ? 10.836 -17.938 -11.883 1 97.56 27 ARG B CA 1
ATOM 1357 C C . ARG B 1 27 ? 11.547 -17.656 -13.203 1 97.56 27 ARG B C 1
ATOM 1359 O O . ARG B 1 27 ? 12.281 -18.516 -13.703 1 97.56 27 ARG B O 1
ATOM 1366 N N . THR B 1 28 ? 11.375 -16.453 -13.758 1 98 28 THR B N 1
ATOM 1367 C CA . THR B 1 28 ? 11.977 -16.172 -15.062 1 98 28 THR B CA 1
ATOM 1368 C C . THR B 1 28 ? 12.953 -15.008 -14.969 1 98 28 THR B C 1
ATOM 1370 O O . THR B 1 28 ? 13.695 -14.734 -15.914 1 98 28 THR B O 1
ATOM 1373 N N . GLY B 1 29 ? 12.977 -14.328 -13.852 1 96.69 29 GLY B N 1
ATOM 1374 C CA . GLY B 1 29 ? 13.891 -13.203 -13.695 1 96.69 29 GLY B CA 1
ATOM 1375 C C . GLY B 1 29 ? 14.008 -12.727 -12.258 1 96.69 29 GLY B C 1
ATOM 1376 O O . GLY B 1 29 ? 13.148 -13.023 -11.43 1 96.69 29 GLY B O 1
ATOM 1377 N N . MET B 1 30 ? 15.133 -12.07 -11.992 1 95.81 30 MET B N 1
ATOM 1378 C CA . MET B 1 30 ? 15.391 -11.406 -10.719 1 95.81 30 MET B CA 1
ATOM 1379 C C . MET B 1 30 ? 16.312 -10.203 -10.906 1 95.81 30 MET B C 1
ATOM 1381 O O . MET B 1 30 ? 17.359 -10.312 -11.562 1 95.81 30 MET B O 1
ATOM 1385 N N . THR B 1 31 ? 15.93 -9.133 -10.406 1 95.69 31 THR B N 1
ATOM 1386 C CA . THR B 1 31 ? 16.734 -7.926 -10.531 1 95.69 31 THR B CA 1
ATOM 1387 C C . THR B 1 31 ? 16.719 -7.129 -9.234 1 95.69 31 THR B C 1
ATOM 1389 O O . THR B 1 31 ? 15.875 -7.355 -8.367 1 95.69 31 THR B O 1
ATOM 1392 N N . VAL B 1 32 ? 17.719 -6.297 -9.016 1 95.12 32 VAL B N 1
ATOM 1393 C CA . VAL B 1 32 ? 17.766 -5.262 -7.988 1 95.12 32 VAL B CA 1
ATOM 1394 C C . VAL B 1 32 ? 17.516 -3.895 -8.625 1 95.12 32 VAL B C 1
ATOM 1396 O O . VAL B 1 32 ? 18.188 -3.52 -9.586 1 95.12 32 VAL B O 1
ATOM 1399 N N . ASN B 1 33 ? 16.516 -3.256 -8.102 1 94.69 33 ASN B N 1
ATOM 1400 C CA . ASN B 1 33 ? 16.125 -1.983 -8.703 1 94.69 33 ASN B CA 1
ATOM 1401 C C . ASN B 1 33 ? 16.266 -0.831 -7.711 1 94.69 33 ASN B C 1
ATOM 1403 O O . ASN B 1 33 ? 16.156 -1.03 -6.5 1 94.69 33 ASN B O 1
ATOM 1407 N N . ASN B 1 34 ? 16.484 0.429 -8.234 1 92.19 34 ASN B N 1
ATOM 1408 C CA . ASN B 1 34 ? 16.578 1.615 -7.391 1 92.19 34 ASN B CA 1
ATOM 1409 C C . ASN B 1 34 ? 15.57 2.684 -7.816 1 92.19 34 ASN B C 1
ATOM 1411 O O . ASN B 1 34 ? 15.492 3.75 -7.207 1 92.19 34 ASN B O 1
ATOM 1415 N N . GLN B 1 35 ? 14.797 2.316 -8.875 1 92.81 35 GLN B N 1
ATOM 1416 C CA . GLN B 1 35 ? 13.766 3.229 -9.359 1 92.81 35 GLN B CA 1
ATOM 1417 C C . GLN B 1 35 ? 12.383 2.801 -8.891 1 92.81 35 GLN B C 1
ATOM 1419 O O . GLN B 1 35 ? 12.211 1.689 -8.383 1 92.81 35 GLN B O 1
ATOM 1424 N N . ASN B 1 36 ? 11.445 3.711 -9.109 1 96.62 36 ASN B N 1
ATOM 1425 C CA . ASN B 1 36 ? 10.062 3.34 -8.82 1 96.62 36 ASN B CA 1
ATOM 1426 C C . ASN B 1 36 ? 9.602 2.172 -9.68 1 96.62 36 ASN B C 1
ATOM 1428 O O . ASN B 1 36 ? 9.969 2.076 -10.852 1 96.62 36 ASN B O 1
ATOM 1432 N N . ALA B 1 37 ? 8.836 1.325 -9.055 1 96.81 37 ALA B N 1
ATOM 1433 C CA . ALA B 1 37 ? 8.227 0.252 -9.836 1 96.81 37 ALA B CA 1
ATOM 1434 C C . ALA B 1 37 ? 7.141 0.793 -10.766 1 96.81 37 ALA B C 1
ATOM 1436 O O . ALA B 1 37 ? 6.199 1.441 -10.305 1 96.81 37 ALA B O 1
ATOM 1437 N N . VAL B 1 38 ? 7.27 0.479 -12.008 1 96.94 38 VAL B N 1
ATOM 1438 C CA . VAL B 1 38 ? 6.246 0.889 -12.969 1 96.94 38 VAL B CA 1
ATOM 1439 C C . VAL B 1 38 ? 5.094 -0.111 -12.945 1 96.94 38 VAL B C 1
ATOM 1441 O O . VAL B 1 38 ? 5.305 -1.316 -13.094 1 96.94 38 VAL B O 1
ATOM 1444 N N . SER B 1 39 ? 3.922 0.396 -12.789 1 97.62 39 SER B N 1
ATOM 1445 C CA . SER B 1 39 ? 2.76 -0.487 -12.75 1 97.62 39 SER B CA 1
ATOM 1446 C C . SER B 1 39 ? 2.449 -1.048 -14.141 1 97.62 39 SER B C 1
ATOM 1448 O O . SER B 1 39 ? 2.635 -0.365 -15.148 1 97.62 39 SER B O 1
ATOM 1450 N N . GLN B 1 40 ? 1.932 -2.203 -14.164 1 97.94 40 GLN B N 1
ATOM 1451 C CA . GLN B 1 40 ? 1.456 -2.822 -15.398 1 97.94 40 GLN B CA 1
ATOM 1452 C C . GLN B 1 40 ? -0.067 -2.77 -15.492 1 97.94 40 GLN B C 1
ATOM 1454 O O . GLN B 1 40 ? -0.665 -3.408 -16.359 1 97.94 40 GLN B O 1
ATOM 1459 N N . GLY B 1 41 ? -0.67 -2.059 -14.57 1 98.12 41 GLY B N 1
ATOM 1460 C CA . GLY B 1 41 ? -2.111 -1.865 -14.578 1 98.12 41 GLY B CA 1
ATOM 1461 C C . GLY B 1 41 ? -2.779 -2.295 -13.289 1 98.12 41 GLY B C 1
ATOM 1462 O O . GLY B 1 41 ? -3.832 -1.766 -12.922 1 98.12 41 GLY B O 1
ATOM 1463 N N . VAL B 1 42 ? -2.211 -3.344 -12.656 1 98.75 42 VAL B N 1
ATOM 1464 C CA . VAL B 1 42 ? -2.725 -3.861 -11.398 1 98.75 42 VAL B CA 1
ATOM 1465 C C . VAL B 1 42 ? -1.571 -4.086 -10.422 1 98.75 42 VAL B C 1
ATOM 1467 O O . VAL B 1 42 ? -0.604 -4.781 -10.742 1 98.75 42 VAL B O 1
ATOM 1470 N N . ALA B 1 43 ? -1.643 -3.504 -9.266 1 98.75 43 ALA B N 1
ATOM 1471 C CA . ALA B 1 43 ? -0.621 -3.684 -8.234 1 98.75 43 ALA B CA 1
ATOM 1472 C C . ALA B 1 43 ? -1.256 -3.914 -6.863 1 98.75 43 ALA B C 1
ATOM 1474 O O . ALA B 1 43 ? -2.102 -3.131 -6.426 1 98.75 43 ALA B O 1
ATOM 1475 N N . VAL B 1 44 ? -0.917 -4.984 -6.199 1 98.88 44 VAL B N 1
ATOM 1476 C CA . VAL B 1 44 ? -1.369 -5.254 -4.84 1 98.88 44 VAL B CA 1
ATOM 1477 C C . VAL B 1 44 ? -0.214 -5.055 -3.859 1 98.88 44 VAL B C 1
ATOM 1479 O O . VAL B 1 44 ? 0.871 -5.609 -4.047 1 98.88 44 VAL B O 1
ATOM 1482 N N . ILE B 1 45 ? -0.443 -4.262 -2.836 1 98.75 45 ILE B N 1
ATOM 1483 C CA . ILE B 1 45 ? 0.581 -3.973 -1.838 1 98.75 45 ILE B CA 1
ATOM 1484 C C . ILE B 1 45 ? 0.196 -4.609 -0.504 1 98.75 45 ILE B C 1
ATOM 1486 O O . ILE B 1 45 ? -0.949 -4.492 -0.061 1 98.75 45 ILE B O 1
ATOM 1490 N N . VAL B 1 46 ? 1.077 -5.309 0.076 1 98.56 46 VAL B N 1
ATOM 1491 C CA . VAL B 1 46 ? 0.938 -5.836 1.428 1 98.56 46 VAL B CA 1
ATOM 1492 C C . VAL B 1 46 ? 2.148 -5.438 2.268 1 98.56 46 VAL B C 1
ATOM 1494 O O . VAL B 1 46 ? 3.293 -5.688 1.879 1 98.56 46 VAL B O 1
ATOM 1497 N N . GLY B 1 47 ? 1.884 -4.789 3.328 1 97.81 47 GLY B N 1
ATOM 1498 C CA . GLY B 1 47 ? 2.947 -4.461 4.266 1 97.81 47 GLY B CA 1
ATOM 1499 C C . GLY B 1 47 ? 3.264 -5.59 5.227 1 97.81 47 GLY B C 1
ATOM 1500 O O . GLY B 1 47 ? 2.381 -6.371 5.59 1 97.81 47 GLY B O 1
ATOM 1501 N N . PHE B 1 48 ? 4.477 -5.656 5.602 1 97.31 48 PHE B N 1
ATOM 1502 C CA . PHE B 1 48 ? 4.84 -6.602 6.652 1 97.31 48 PHE B CA 1
ATOM 1503 C C . PHE B 1 48 ? 5.703 -5.93 7.715 1 97.31 48 PHE B C 1
ATOM 1505 O O . PHE B 1 48 ? 6.395 -4.949 7.43 1 97.31 48 PHE B O 1
ATOM 1512 N N . THR B 1 49 ? 5.586 -6.441 8.977 1 97.38 49 THR B N 1
ATOM 1513 C CA . THR B 1 49 ? 6.191 -5.801 10.141 1 97.38 49 THR B CA 1
ATOM 1514 C C . THR B 1 49 ? 6.809 -6.84 11.07 1 97.38 49 THR B C 1
ATOM 1516 O O . THR B 1 49 ? 6.953 -8.008 10.695 1 97.38 49 THR B O 1
ATOM 1519 N N . LYS B 1 50 ? 7.176 -6.41 12.383 1 95.5 50 LYS B N 1
ATOM 1520 C CA . LYS B 1 50 ? 7.785 -7.18 13.461 1 95.5 50 LYS B CA 1
ATOM 1521 C C . LYS B 1 50 ? 9.297 -7.258 13.297 1 95.5 50 LYS B C 1
ATOM 1523 O O . LYS B 1 50 ? 9.984 -6.23 13.258 1 95.5 50 LYS B O 1
ATOM 1528 N N . GLU B 1 51 ? 9.844 -8.375 12.969 1 94.94 51 GLU B N 1
ATOM 1529 C CA . GLU B 1 51 ? 11.297 -8.484 12.922 1 94.94 51 GLU B CA 1
ATOM 1530 C C . GLU B 1 51 ? 11.867 -7.793 11.688 1 94.94 51 GLU B C 1
ATOM 1532 O O . GLU B 1 51 ? 13.016 -7.34 11.695 1 94.94 51 GLU B O 1
ATOM 1537 N N . ILE B 1 52 ? 11.102 -7.766 10.656 1 93.25 52 ILE B N 1
ATOM 1538 C CA . ILE B 1 52 ? 11.445 -6.977 9.477 1 93.25 52 ILE B CA 1
ATOM 1539 C C . ILE B 1 52 ? 10.25 -6.121 9.062 1 93.25 52 ILE B C 1
ATOM 1541 O O . ILE B 1 52 ? 9.094 -6.543 9.195 1 93.25 52 ILE B O 1
ATOM 1545 N N . ARG B 1 53 ? 10.602 -4.934 8.656 1 95.44 53 ARG B N 1
ATOM 1546 C CA . ARG B 1 53 ? 9.578 -4.004 8.195 1 95.44 53 ARG B CA 1
ATOM 1547 C C . ARG B 1 53 ? 9.734 -3.697 6.711 1 95.44 53 ARG B C 1
ATOM 1549 O O . ARG B 1 53 ? 10.859 -3.512 6.227 1 95.44 53 ARG B O 1
ATOM 1556 N N . GLY B 1 54 ? 8.578 -3.781 5.914 1 96.19 54 GLY B N 1
ATOM 1557 C CA . GLY B 1 54 ? 8.648 -3.471 4.496 1 96.19 54 GLY B CA 1
ATOM 1558 C C . GLY B 1 54 ? 7.344 -3.709 3.764 1 96.19 54 GLY B C 1
ATOM 1559 O O . GLY B 1 54 ? 6.27 -3.637 4.363 1 96.19 54 GLY B O 1
ATOM 1560 N N . ASN B 1 55 ? 7.492 -3.865 2.443 1 97.5 55 ASN B N 1
ATOM 1561 C CA . ASN B 1 55 ? 6.352 -4.105 1.562 1 97.5 55 ASN B CA 1
ATOM 1562 C C . ASN B 1 55 ? 6.676 -5.164 0.51 1 97.5 55 ASN B C 1
ATOM 1564 O O . ASN B 1 55 ? 7.828 -5.309 0.099 1 97.5 55 ASN B O 1
ATOM 1568 N N . VAL B 1 56 ? 5.699 -5.824 0.142 1 98.25 56 VAL B N 1
ATOM 1569 C CA . VAL B 1 56 ? 5.727 -6.602 -1.094 1 98.25 56 VAL B CA 1
ATOM 1570 C C . VAL B 1 56 ? 4.652 -6.094 -2.049 1 98.25 56 VAL B C 1
ATOM 1572 O O . VAL B 1 56 ? 3.537 -5.777 -1.627 1 98.25 56 VAL B O 1
ATOM 1575 N N . VAL B 1 57 ? 4.988 -5.996 -3.316 1 98.62 57 VAL B N 1
ATOM 1576 C CA . VAL B 1 57 ? 4.062 -5.562 -4.359 1 98.62 57 VAL B CA 1
ATOM 1577 C C . VAL B 1 57 ? 3.938 -6.645 -5.426 1 98.62 57 VAL B C 1
ATOM 1579 O O . VAL B 1 57 ? 4.941 -7.094 -5.988 1 98.62 57 VAL B O 1
ATOM 1582 N N . TYR B 1 58 ? 2.748 -7.078 -5.652 1 98.81 58 TYR B N 1
ATOM 1583 C CA . TYR B 1 58 ? 2.436 -7.93 -6.793 1 98.81 58 TYR B CA 1
ATOM 1584 C C . TYR B 1 58 ? 1.952 -7.098 -7.977 1 98.81 58 TYR B C 1
ATOM 1586 O O . TYR B 1 58 ? 0.846 -6.555 -7.949 1 98.81 58 TYR B O 1
ATOM 1594 N N . ASN B 1 59 ? 2.771 -7 -8.938 1 98.75 59 ASN B N 1
ATOM 1595 C CA . ASN B 1 59 ? 2.559 -6.145 -10.102 1 98.75 59 ASN B CA 1
ATOM 1596 C C . ASN B 1 59 ? 2.287 -6.969 -11.359 1 98.75 59 ASN B C 1
ATOM 1598 O O . ASN B 1 59 ? 3.074 -7.852 -11.711 1 98.75 59 ASN B O 1
ATOM 1602 N N . MET B 1 60 ? 1.166 -6.691 -12.07 1 98.75 60 MET B N 1
ATOM 1603 C CA . MET B 1 60 ? 0.79 -7.508 -13.219 1 98.75 60 MET B CA 1
ATOM 1604 C C . MET B 1 60 ? -0.127 -6.738 -14.156 1 98.75 60 MET B C 1
ATOM 1606 O O . MET B 1 60 ? -0.7 -5.715 -13.773 1 98.75 60 MET B O 1
ATOM 1610 N N . SER B 1 61 ? -0.257 -7.223 -15.352 1 98.44 61 SER B N 1
ATOM 1611 C CA . SER B 1 61 ? -1.197 -6.637 -16.297 1 98.44 61 SER B CA 1
ATOM 1612 C C . SER B 1 61 ? -2.639 -6.977 -15.93 1 98.44 61 SER B C 1
ATOM 1614 O O . SER B 1 61 ? -2.887 -7.93 -15.188 1 98.44 61 SER B O 1
ATOM 1616 N N . GLU B 1 62 ? -3.525 -6.215 -16.469 1 98.12 62 GLU B N 1
ATOM 1617 C CA . GLU B 1 62 ? -4.938 -6.52 -16.266 1 98.12 62 GLU B CA 1
ATOM 1618 C C . GLU B 1 62 ? -5.297 -7.895 -16.828 1 98.12 62 GLU B C 1
ATOM 1620 O O . GLU B 1 62 ? -6.098 -8.617 -16.234 1 98.12 62 GLU B O 1
ATOM 1625 N N . ASP B 1 63 ? -4.734 -8.227 -17.984 1 97.81 63 ASP B N 1
ATOM 1626 C CA . ASP B 1 63 ? -4.988 -9.531 -18.578 1 97.81 63 ASP B CA 1
ATOM 1627 C C . ASP B 1 63 ? -4.535 -10.656 -17.656 1 97.81 63 ASP B C 1
ATOM 1629 O O . ASP B 1 63 ? -5.254 -11.641 -17.469 1 97.81 63 ASP B O 1
ATOM 1633 N N . THR B 1 64 ? -3.367 -10.523 -17.141 1 98.06 64 THR B N 1
ATOM 1634 C CA . THR B 1 64 ? -2.875 -11.516 -16.188 1 98.06 64 THR B CA 1
ATOM 1635 C C . THR B 1 64 ? -3.779 -11.57 -14.961 1 98.06 64 THR B C 1
ATOM 1637 O O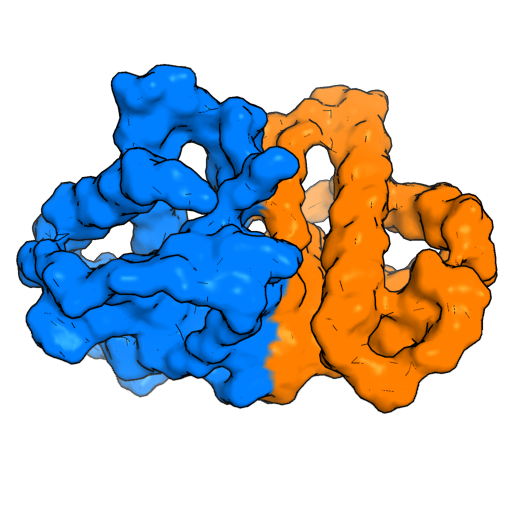 . THR B 1 64 ? -4.105 -12.656 -14.477 1 98.06 64 THR B O 1
ATOM 1640 N N . ALA B 1 65 ? -4.195 -10.414 -14.477 1 98.38 65 ALA B N 1
ATOM 1641 C CA . ALA B 1 65 ? -5.078 -10.344 -13.312 1 98.38 65 ALA B CA 1
ATOM 1642 C C . ALA B 1 65 ? -6.395 -11.07 -13.578 1 98.38 65 ALA B C 1
ATOM 1644 O O . ALA B 1 65 ? -6.898 -11.797 -12.719 1 98.38 65 ALA B O 1
ATOM 1645 N N . LYS B 1 66 ? -6.926 -10.883 -14.758 1 97.88 66 LYS B N 1
ATOM 1646 C CA . LYS B 1 66 ? -8.18 -11.547 -15.117 1 97.88 66 LYS B CA 1
ATOM 1647 C C . LYS B 1 66 ? -7.996 -13.062 -15.195 1 97.88 66 LYS B C 1
ATOM 1649 O O . LYS B 1 66 ? -8.875 -13.82 -14.781 1 97.88 66 LYS B O 1
ATOM 1654 N N . PHE B 1 67 ? -6.902 -13.453 -15.75 1 97.12 67 PHE B N 1
ATOM 1655 C CA . PHE B 1 67 ? -6.578 -14.875 -15.797 1 97.12 67 PHE B CA 1
ATOM 1656 C C . PHE B 1 67 ? -6.539 -15.469 -14.398 1 97.12 67 PHE B C 1
ATOM 1658 O O . PHE B 1 67 ? -7.141 -16.516 -14.141 1 97.12 67 PHE B O 1
ATOM 1665 N N . ILE B 1 68 ? -5.867 -14.812 -13.461 1 96.75 68 ILE B N 1
ATOM 1666 C CA . ILE B 1 68 ? -5.715 -15.281 -12.094 1 96.75 68 ILE B CA 1
ATOM 1667 C C . ILE B 1 68 ? -7.074 -15.289 -11.398 1 96.75 68 ILE B C 1
ATOM 1669 O O . ILE B 1 68 ? -7.441 -16.266 -10.742 1 96.75 68 ILE B O 1
ATOM 1673 N N . ALA B 1 69 ? -7.809 -14.211 -11.57 1 97.5 69 ALA B N 1
ATOM 1674 C CA . ALA B 1 69 ? -9.133 -14.125 -10.961 1 97.5 69 ALA B CA 1
ATOM 1675 C C . ALA B 1 69 ? -10.023 -15.273 -11.438 1 97.5 69 ALA B C 1
ATOM 1677 O O . ALA B 1 69 ? -10.734 -15.891 -10.641 1 97.5 69 ALA B O 1
ATOM 1678 N N . SER B 1 70 ? -10.008 -15.539 -12.727 1 96.69 70 SER B N 1
ATOM 1679 C CA . SER B 1 70 ? -10.812 -16.609 -13.305 1 96.69 70 SER B CA 1
ATOM 1680 C C . SER B 1 70 ? -10.469 -17.969 -12.672 1 96.69 70 SER B C 1
ATOM 1682 O O . SER B 1 70 ? -11.359 -18.719 -12.305 1 96.69 70 SER B O 1
ATOM 1684 N N . THR B 1 71 ? -9.18 -18.203 -12.539 1 95.62 71 THR B N 1
ATOM 1685 C CA . THR B 1 71 ? -8.734 -19.453 -11.961 1 95.62 71 THR B CA 1
ATOM 1686 C C . THR B 1 71 ? -9.156 -19.562 -10.5 1 95.62 71 THR B C 1
ATOM 1688 O O . THR B 1 71 ? -9.625 -20.625 -10.055 1 95.62 71 THR B O 1
ATOM 1691 N N . MET B 1 72 ? -9.031 -18.438 -9.75 1 94 72 MET B N 1
ATOM 1692 C CA . MET B 1 72 ? -9.422 -18.391 -8.344 1 94 72 MET B CA 1
ATOM 1693 C C . MET B 1 72 ? -10.914 -18.656 -8.188 1 94 72 MET B C 1
ATOM 1695 O O . MET B 1 72 ? -11.352 -19.203 -7.168 1 94 72 MET B O 1
ATOM 1699 N N . MET B 1 73 ? -11.609 -18.25 -9.172 1 92.88 73 MET B N 1
ATOM 1700 C CA . MET B 1 73 ? -13.062 -18.406 -9.141 1 92.88 73 MET B CA 1
ATOM 1701 C C . MET B 1 73 ? -13.484 -19.688 -9.859 1 92.88 73 MET B C 1
ATOM 1703 O O . MET B 1 73 ? -14.562 -19.734 -10.453 1 92.88 73 MET B O 1
ATOM 1707 N N . MET B 1 74 ? -12.68 -20.672 -9.977 1 93.38 74 MET B N 1
ATOM 1708 C CA . MET B 1 74 ? -12.922 -22.016 -10.508 1 93.38 74 MET B CA 1
ATOM 1709 C C . MET B 1 74 ? -13.188 -21.969 -12.008 1 93.38 74 MET B C 1
ATOM 1711 O O . MET B 1 74 ? -14.078 -22.656 -12.508 1 93.38 74 MET B O 1
ATOM 1715 N N . GLY B 1 75 ? -12.547 -21.062 -12.617 1 93.31 75 GLY B N 1
ATOM 1716 C CA . GLY B 1 75 ? -12.586 -21.031 -14.07 1 93.31 75 GLY B CA 1
ATOM 1717 C C . GLY B 1 75 ? -13.711 -20.188 -14.625 1 93.31 75 GLY B C 1
ATOM 1718 O O . GLY B 1 75 ? -13.898 -20.109 -15.836 1 93.31 75 GLY B O 1
ATOM 1719 N N . MET B 1 76 ? -14.422 -19.516 -13.805 1 94.44 76 MET B N 1
ATOM 1720 C CA . MET B 1 76 ? -15.477 -18.609 -14.266 1 94.44 76 MET B CA 1
ATOM 1721 C C . MET B 1 76 ? -14.906 -17.531 -15.164 1 94.44 76 MET B C 1
ATOM 1723 O O . MET B 1 76 ? -13.844 -16.969 -14.875 1 94.44 76 MET B O 1
ATOM 1727 N N . PRO B 1 77 ? -15.609 -17.359 -16.297 1 94.38 77 PRO B N 1
ATOM 1728 C CA . PRO B 1 77 ? -15.109 -16.297 -17.172 1 94.38 77 PRO B CA 1
ATOM 1729 C C . PRO B 1 77 ? -15.102 -14.938 -16.484 1 94.38 77 PRO B C 1
ATOM 1731 O O . PRO B 1 77 ? -16.016 -14.609 -15.734 1 94.38 77 PRO B O 1
ATOM 1734 N N . VAL B 1 78 ? -14.023 -14.156 -16.734 1 96.5 78 VAL B N 1
ATOM 1735 C CA . VAL B 1 78 ? -13.883 -12.797 -16.219 1 96.5 78 VAL B CA 1
ATOM 1736 C C . VAL B 1 78 ? -13.648 -11.836 -17.391 1 96.5 78 VAL B C 1
ATOM 1738 O O . VAL B 1 78 ? -12.516 -11.633 -17.828 1 96.5 78 VAL B O 1
ATOM 1741 N N . GLU B 1 79 ? -14.617 -11.203 -17.797 1 95.31 79 GLU B N 1
ATOM 1742 C CA . GLU B 1 79 ? -14.531 -10.32 -18.969 1 95.31 79 GLU B CA 1
ATOM 1743 C C . GLU B 1 79 ? -14.039 -8.938 -18.562 1 95.31 79 GLU B C 1
ATOM 1745 O O . GLU B 1 79 ? -13.344 -8.273 -19.344 1 95.31 79 GLU B O 1
ATOM 1750 N N . ASN B 1 80 ? -14.492 -8.586 -17.406 1 95.81 80 ASN B N 1
ATOM 1751 C CA . ASN B 1 80 ? -14.094 -7.289 -16.875 1 95.81 80 ASN B CA 1
ATOM 1752 C C . ASN B 1 80 ? -13.414 -7.422 -15.508 1 95.81 80 ASN B C 1
ATOM 1754 O O . ASN B 1 80 ? -13.703 -8.359 -14.758 1 95.81 80 ASN B O 1
ATOM 1758 N N . PHE B 1 81 ? -12.492 -6.562 -15.328 1 96.38 81 PHE B N 1
ATOM 1759 C CA . PHE B 1 81 ? -11.812 -6.559 -14.031 1 96.38 81 PHE B CA 1
ATOM 1760 C C . PHE B 1 81 ? -12.656 -5.848 -12.984 1 96.38 81 PHE B C 1
ATOM 1762 O O . PHE B 1 81 ? -12.234 -4.828 -12.43 1 96.38 81 PHE B O 1
ATOM 1769 N N . ASP B 1 82 ? -13.781 -6.398 -12.68 1 95 82 ASP B N 1
ATOM 1770 C CA . ASP B 1 82 ? -14.789 -5.812 -11.805 1 95 82 ASP B CA 1
ATOM 1771 C C . ASP B 1 82 ? -14.492 -6.129 -10.344 1 95 82 ASP B C 1
ATOM 1773 O O . ASP B 1 82 ? -13.398 -6.598 -10.008 1 95 82 ASP B O 1
ATOM 1777 N N . GLU B 1 83 ? -15.453 -5.848 -9.508 1 94.44 83 GLU B N 1
ATOM 1778 C CA . GLU B 1 83 ? -15.273 -5.953 -8.062 1 94.44 83 GLU B CA 1
ATOM 1779 C C . GLU B 1 83 ? -14.938 -7.383 -7.648 1 94.44 83 GLU B C 1
ATOM 1781 O O . GLU B 1 83 ? -14.094 -7.602 -6.777 1 94.44 83 GLU B O 1
ATOM 1786 N N . MET B 1 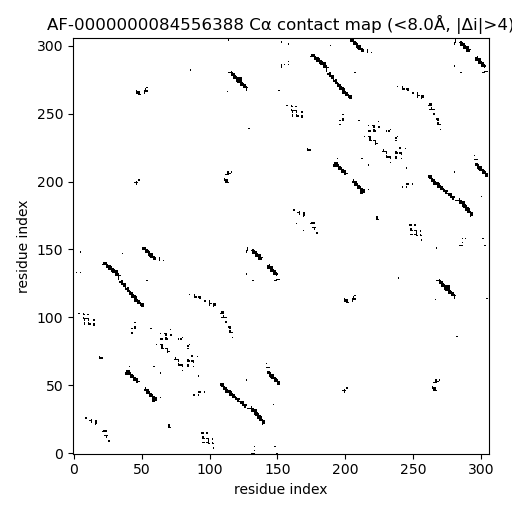84 ? -15.602 -8.266 -8.227 1 95.06 84 MET B N 1
ATOM 1787 C CA . MET B 1 84 ? -15.375 -9.672 -7.879 1 95.06 84 MET B CA 1
ATOM 1788 C C . MET B 1 84 ? -13.969 -10.102 -8.266 1 95.06 84 MET B C 1
ATOM 1790 O O . MET B 1 84 ? -13.281 -10.766 -7.48 1 95.06 84 MET B O 1
ATOM 1794 N N . ALA B 1 85 ? -13.594 -9.758 -9.484 1 97.12 85 ALA B N 1
ATOM 1795 C CA . ALA B 1 85 ? -12.242 -10.078 -9.945 1 97.12 85 ALA B CA 1
ATOM 1796 C C . ALA B 1 85 ? -11.195 -9.438 -9.047 1 97.12 85 ALA B C 1
ATOM 1798 O O . ALA B 1 85 ? -10.18 -10.062 -8.711 1 97.12 85 ALA B O 1
ATOM 1799 N N . GLN B 1 86 ? -11.422 -8.211 -8.664 1 97.5 86 GLN B N 1
ATOM 1800 C CA . GLN B 1 86 ? -10.5 -7.488 -7.789 1 97.5 86 GLN B CA 1
ATOM 1801 C C . GLN B 1 86 ? -10.406 -8.156 -6.422 1 97.5 86 GLN B C 1
ATOM 1803 O O . GLN B 1 86 ? -9.32 -8.266 -5.852 1 97.5 86 GLN B O 1
ATOM 1808 N N . SER B 1 87 ? -11.492 -8.602 -5.883 1 96 87 SER B N 1
ATOM 1809 C CA . SER B 1 87 ? -11.5 -9.305 -4.605 1 96 87 SER B CA 1
ATOM 1810 C C . SER B 1 87 ? -10.719 -10.609 -4.691 1 96 87 SER B C 1
ATOM 1812 O O . SER B 1 87 ? -10.016 -10.984 -3.746 1 96 87 SER B O 1
ATOM 1814 N N . ALA B 1 88 ? -10.859 -11.281 -5.801 1 96.5 88 ALA B N 1
ATOM 1815 C CA . ALA B 1 88 ? -10.125 -12.523 -6.004 1 96.5 88 ALA B CA 1
ATOM 1816 C C . ALA B 1 88 ? -8.617 -12.289 -5.992 1 96.5 88 ALA B C 1
ATOM 1818 O O . ALA B 1 88 ? -7.867 -13.055 -5.387 1 96.5 88 ALA B O 1
ATOM 1819 N N . ILE B 1 89 ? -8.156 -11.227 -6.648 1 97.75 89 ILE B N 1
ATOM 1820 C CA . ILE B 1 89 ? -6.738 -10.883 -6.711 1 97.75 89 ILE B CA 1
ATOM 1821 C C . ILE B 1 89 ? -6.234 -10.531 -5.312 1 97.75 89 ILE B C 1
ATOM 1823 O O . ILE B 1 89 ? -5.133 -10.93 -4.926 1 97.75 89 ILE B O 1
ATOM 1827 N N . SER B 1 90 ? -7.004 -9.766 -4.582 1 97.06 90 SER B N 1
ATOM 1828 C CA . SER B 1 90 ? -6.652 -9.391 -3.217 1 97.06 90 SER B CA 1
ATOM 1829 C C . SER B 1 90 ? -6.535 -10.617 -2.316 1 97.06 90 SER B C 1
ATOM 1831 O O . SER B 1 90 ? -5.598 -10.727 -1.525 1 97.06 90 SER B O 1
ATOM 1833 N N . GLU B 1 91 ? -7.449 -11.523 -2.445 1 95.88 91 GLU B N 1
ATOM 1834 C CA . GLU B 1 91 ? -7.418 -12.758 -1.67 1 95.88 91 GLU B CA 1
ATOM 1835 C C . GLU B 1 91 ? -6.18 -13.586 -1.995 1 95.88 91 GLU B C 1
ATOM 1837 O O . GLU B 1 91 ? -5.508 -14.094 -1.092 1 95.88 91 GLU B O 1
ATOM 1842 N N . MET B 1 92 ? -5.922 -13.742 -3.254 1 96.94 92 MET B N 1
ATOM 1843 C CA . MET B 1 92 ? -4.73 -14.477 -3.678 1 96.94 92 MET B CA 1
ATOM 1844 C C . MET B 1 92 ? -3.471 -13.859 -3.074 1 96.94 92 MET B C 1
ATOM 1846 O O . MET B 1 92 ? -2.613 -14.578 -2.557 1 96.94 92 MET B O 1
ATOM 1850 N N . SER B 1 93 ? -3.346 -12.555 -3.188 1 97.94 93 SER B N 1
ATOM 1851 C CA . SER B 1 93 ? -2.172 -11.867 -2.658 1 97.94 93 SER B CA 1
ATOM 1852 C C . SER B 1 93 ? -2.039 -12.078 -1.153 1 97.94 93 SER B C 1
ATOM 1854 O O . SER B 1 93 ? -0.93 -12.211 -0.634 1 97.94 93 SER B O 1
ATOM 1856 N N . ASN B 1 94 ? -3.211 -12.062 -0.456 1 96.88 94 ASN B N 1
ATOM 1857 C CA . ASN B 1 94 ? -3.209 -12.336 0.977 1 96.88 94 ASN B CA 1
ATOM 1858 C C . ASN B 1 94 ? -2.676 -13.734 1.276 1 96.88 94 ASN B C 1
ATOM 1860 O O . ASN B 1 94 ? -1.815 -13.906 2.143 1 96.88 94 ASN B O 1
ATOM 1864 N N . MET B 1 95 ? -3.145 -14.695 0.571 1 97.75 95 MET B N 1
ATOM 1865 C CA . MET B 1 95 ? -2.729 -16.078 0.772 1 97.75 95 MET B CA 1
ATOM 1866 C C . MET B 1 95 ? -1.238 -16.25 0.491 1 97.75 95 MET B C 1
ATOM 1868 O O . MET B 1 95 ? -0.531 -16.922 1.247 1 97.75 95 MET B O 1
ATOM 1872 N N . LEU B 1 96 ? -0.803 -15.672 -0.586 1 98.38 96 LEU B N 1
ATOM 1873 C CA . LEU B 1 96 ? 0.605 -15.773 -0.954 1 98.38 96 LEU B CA 1
ATOM 1874 C C . LEU B 1 96 ? 1.492 -15.148 0.119 1 98.38 96 LEU B C 1
ATOM 1876 O O . LEU B 1 96 ? 2.488 -15.75 0.53 1 98.38 96 LEU B O 1
ATOM 1880 N N . THR B 1 97 ? 1.139 -13.984 0.558 1 98.44 97 THR B N 1
ATOM 1881 C CA . THR B 1 97 ? 1.972 -13.281 1.524 1 98.44 97 THR B CA 1
ATOM 1882 C C . THR B 1 97 ? 1.924 -13.969 2.885 1 98.44 97 THR B C 1
ATOM 1884 O O . THR B 1 97 ? 2.926 -14.008 3.604 1 98.44 97 THR B O 1
ATOM 1887 N N . ALA B 1 98 ? 0.739 -14.461 3.252 1 98 98 ALA B N 1
ATOM 1888 C CA . ALA B 1 98 ? 0.632 -15.227 4.492 1 98 98 ALA B CA 1
ATOM 1889 C C . ALA B 1 98 ? 1.556 -16.438 4.465 1 98 98 ALA B C 1
ATOM 1891 O O . ALA B 1 98 ? 2.234 -16.734 5.453 1 98 98 ALA B O 1
ATOM 1892 N N . ASN B 1 99 ? 1.537 -17.141 3.379 1 98.56 99 ASN B N 1
ATOM 1893 C CA . ASN B 1 99 ? 2.416 -18.297 3.236 1 98.56 99 ASN B CA 1
ATOM 1894 C C . ASN B 1 99 ? 3.887 -17.891 3.248 1 98.56 99 ASN B C 1
ATOM 1896 O O . ASN B 1 99 ? 4.719 -18.562 3.846 1 98.56 99 ASN B O 1
ATOM 1900 N N . ALA B 1 100 ? 4.207 -16.812 2.576 1 98.25 100 ALA B N 1
ATOM 1901 C CA . ALA B 1 100 ? 5.57 -16.297 2.615 1 98.25 100 ALA B CA 1
ATOM 1902 C C . ALA B 1 100 ? 5.984 -15.953 4.043 1 98.25 100 ALA B C 1
ATOM 1904 O O . ALA B 1 100 ? 7.113 -16.234 4.453 1 98.25 100 ALA B O 1
ATOM 1905 N N . ALA B 1 101 ? 5.074 -15.32 4.777 1 97.56 101 ALA B N 1
ATOM 1906 C CA . ALA B 1 101 ? 5.344 -14.984 6.176 1 97.56 101 ALA B CA 1
ATOM 1907 C C . ALA B 1 101 ? 5.645 -16.234 6.992 1 97.56 101 ALA B C 1
ATOM 1909 O O . ALA B 1 101 ? 6.543 -16.234 7.836 1 97.56 101 ALA B O 1
ATOM 1910 N N . THR B 1 102 ? 4.863 -17.281 6.77 1 97.75 102 THR B N 1
ATOM 1911 C CA . THR B 1 102 ? 5.098 -18.562 7.422 1 97.75 102 THR B CA 1
ATOM 1912 C C . THR B 1 102 ? 6.488 -19.094 7.074 1 97.75 102 THR B C 1
ATOM 1914 O O . THR B 1 102 ? 7.207 -19.578 7.949 1 97.75 102 THR B O 1
ATOM 1917 N N . ASN B 1 103 ? 6.875 -19 5.824 1 97.75 103 ASN B N 1
ATOM 1918 C CA . ASN B 1 103 ? 8.203 -19.422 5.387 1 97.75 103 ASN B CA 1
ATOM 1919 C C . ASN B 1 103 ? 9.297 -18.609 6.062 1 97.75 103 ASN B C 1
ATOM 1921 O O . ASN B 1 103 ? 10.344 -19.156 6.434 1 97.75 103 ASN B O 1
ATOM 1925 N N . LEU B 1 104 ? 9.094 -17.281 6.215 1 96.75 104 LEU B N 1
ATOM 1926 C CA . LEU B 1 104 ? 10.047 -16.422 6.895 1 96.75 104 LEU B CA 1
ATOM 1927 C C . LEU B 1 104 ? 10.18 -16.812 8.367 1 96.75 104 LEU B C 1
ATOM 1929 O O . LEU B 1 104 ? 11.289 -16.812 8.914 1 96.75 104 LEU B O 1
ATOM 1933 N N . THR B 1 105 ? 9.047 -17.156 8.945 1 96.06 105 THR B N 1
ATOM 1934 C CA . THR B 1 105 ? 9.055 -17.594 10.336 1 96.06 105 THR B CA 1
ATOM 1935 C C . THR B 1 105 ? 9.898 -18.844 10.508 1 96.06 105 THR B C 1
ATOM 1937 O O . THR B 1 105 ? 10.617 -18.984 11.5 1 96.06 105 THR B O 1
ATOM 1940 N N . ALA B 1 106 ? 9.797 -19.719 9.531 1 95.44 106 ALA B N 1
ATOM 1941 C CA . ALA B 1 106 ? 10.586 -20.953 9.562 1 95.44 106 ALA B CA 1
ATOM 1942 C C . ALA B 1 106 ? 12.078 -20.641 9.523 1 95.44 106 ALA B C 1
ATOM 1944 O O . ALA B 1 106 ? 12.898 -21.438 9.977 1 95.44 106 ALA B O 1
ATOM 1945 N N . LEU B 1 107 ? 12.438 -19.484 9.023 1 93.5 107 LEU B N 1
ATOM 1946 C CA . LEU B 1 107 ? 13.828 -19.031 8.977 1 93.5 107 LEU B CA 1
ATOM 1947 C C . LEU B 1 107 ? 14.188 -18.234 10.227 1 93.5 107 LEU B C 1
ATOM 1949 O O . LEU B 1 107 ? 15.281 -17.672 10.312 1 93.5 107 LEU B O 1
ATOM 1953 N N . GLY B 1 108 ? 13.258 -18.094 11.086 1 95 108 GLY B N 1
ATOM 1954 C CA . GLY B 1 108 ? 13.531 -17.438 12.352 1 95 108 GLY B CA 1
ATOM 1955 C C . GLY B 1 108 ? 13.133 -15.969 12.359 1 95 108 GLY B C 1
ATOM 1956 O O . GLY B 1 108 ? 13.539 -15.211 13.25 1 95 108 GLY B O 1
ATOM 1957 N N . LEU B 1 109 ? 12.375 -15.562 11.359 1 95.06 109 LEU B N 1
ATOM 1958 C CA . LEU B 1 109 ? 11.938 -14.18 11.25 1 95.06 109 LEU B CA 1
ATOM 1959 C C . LEU B 1 109 ? 10.422 -14.078 11.422 1 95.06 109 LEU B C 1
ATOM 1961 O O . LEU B 1 109 ? 9.672 -14.289 10.469 1 95.06 109 LEU B O 1
ATOM 1965 N N . GLU B 1 110 ? 10.023 -13.641 12.531 1 96.25 110 GLU B N 1
ATOM 1966 C CA . GLU B 1 110 ? 8.594 -13.438 12.75 1 96.25 110 GLU B CA 1
ATOM 1967 C C . GLU B 1 110 ? 8.102 -12.203 12.008 1 96.25 110 GLU B C 1
ATOM 1969 O O . GLU B 1 110 ? 8.68 -11.117 12.133 1 96.25 110 GLU B O 1
ATOM 1974 N N . VAL B 1 111 ? 6.957 -12.445 11.289 1 96.38 111 VAL B N 1
ATOM 1975 C CA . VAL B 1 111 ? 6.43 -11.336 10.508 1 96.38 111 VAL B CA 1
ATOM 1976 C C . VAL B 1 111 ? 4.906 -11.305 10.609 1 96.38 111 VAL B C 1
ATOM 1978 O O . VAL B 1 111 ? 4.254 -12.352 10.602 1 96.38 111 VAL B O 1
ATOM 1981 N N . ASP B 1 112 ? 4.371 -10.125 10.836 1 97.62 112 ASP B N 1
ATOM 1982 C CA . ASP B 1 112 ? 2.953 -9.844 10.648 1 97.62 112 ASP B CA 1
ATOM 1983 C C . ASP B 1 112 ? 2.709 -9.141 9.32 1 97.62 112 ASP B C 1
ATOM 1985 O O . ASP B 1 112 ? 3.568 -8.398 8.836 1 97.62 112 ASP B O 1
ATOM 1989 N N . ILE B 1 113 ? 1.545 -9.398 8.773 1 98.19 113 ILE B N 1
ATOM 1990 C CA . ILE B 1 113 ? 1.275 -8.773 7.48 1 98.19 113 ILE B CA 1
ATOM 1991 C C . ILE B 1 113 ? -0.007 -7.945 7.566 1 98.19 113 ILE B C 1
ATOM 1993 O O . ILE B 1 113 ? -0.924 -8.289 8.32 1 98.19 113 ILE B O 1
ATOM 1997 N N . SER B 1 114 ? -0.086 -6.828 6.805 1 98 114 SER B N 1
ATOM 1998 C CA . SER B 1 114 ? -1.294 -6.02 6.676 1 98 114 SER B CA 1
ATOM 1999 C C . SER B 1 114 ? -2.273 -6.641 5.688 1 98 114 SER B C 1
ATOM 2001 O O . SER B 1 114 ? -2.008 -7.707 5.129 1 98 114 SER B O 1
ATOM 2003 N N . THR B 1 115 ? -3.414 -5.957 5.559 1 97.31 115 THR B N 1
ATOM 2004 C CA . THR B 1 115 ? -4.355 -6.398 4.535 1 97.31 115 THR B CA 1
ATOM 2005 C C . THR B 1 115 ? -3.947 -5.871 3.162 1 97.31 115 THR B C 1
ATOM 2007 O O . THR B 1 115 ? -3.281 -4.84 3.059 1 97.31 115 THR B O 1
ATOM 2010 N N . PRO B 1 116 ? -4.305 -6.562 2.166 1 98 116 PRO B N 1
ATOM 2011 C CA . PRO B 1 116 ? -3.93 -6.109 0.824 1 98 116 PRO B CA 1
ATOM 2012 C C . PRO B 1 116 ? -4.59 -4.785 0.444 1 98 116 PRO B C 1
ATOM 2014 O O . PRO B 1 116 ? -5.738 -4.535 0.815 1 98 116 PRO B O 1
ATOM 2017 N N . SER B 1 117 ? -3.867 -3.957 -0.204 1 98.25 117 SER B N 1
ATOM 2018 C CA . SER B 1 117 ? -4.375 -2.793 -0.922 1 98.25 117 SER B CA 1
ATOM 2019 C C . SER B 1 117 ? -4.156 -2.932 -2.426 1 98.25 117 SER B C 1
ATOM 2021 O O . SER B 1 117 ? -3.023 -3.113 -2.879 1 98.25 117 SER B O 1
ATOM 2023 N N . LEU B 1 118 ? -5.23 -2.85 -3.178 1 98.69 118 LEU B N 1
ATOM 2024 C CA . LEU B 1 118 ? -5.152 -3.061 -4.617 1 98.69 118 LEU B CA 1
ATOM 2025 C C . LEU B 1 118 ? -5.27 -1.738 -5.367 1 98.69 118 LEU B C 1
ATOM 2027 O O . LEU B 1 118 ? -6.238 -0.997 -5.18 1 98.69 118 LEU B O 1
ATOM 2031 N N . THR B 1 119 ? -4.273 -1.41 -6.164 1 98.62 119 THR B N 1
ATOM 2032 C CA . THR B 1 119 ? -4.281 -0.239 -7.035 1 98.62 119 THR B CA 1
ATOM 2033 C C . THR B 1 119 ? -4.508 -0.646 -8.484 1 98.62 119 THR B C 1
ATOM 2035 O O . THR B 1 119 ? -3.811 -1.521 -9.008 1 98.62 119 THR B O 1
ATOM 2038 N N . VAL B 1 120 ? -5.488 -0.071 -9.055 1 98.38 120 VAL B N 1
ATOM 2039 C CA . VAL B 1 120 ? -5.812 -0.366 -10.453 1 98.38 120 VAL B CA 1
ATOM 2040 C C . VAL B 1 120 ? -5.891 0.933 -11.25 1 98.38 120 VAL B C 1
ATOM 2042 O O . VAL B 1 120 ? -6.383 1.947 -10.75 1 98.38 120 VAL B O 1
ATOM 2045 N N . GLY B 1 121 ? -5.375 0.913 -12.398 1 97.5 121 GLY B N 1
ATOM 2046 C CA . GLY B 1 121 ? -5.402 2.088 -13.25 1 97.5 121 GLY B CA 1
ATOM 2047 C C . GLY B 1 121 ? -4.301 2.094 -14.289 1 97.5 121 GLY B C 1
ATOM 2048 O O . GLY B 1 121 ? -3.703 1.054 -14.578 1 97.5 121 GLY B O 1
ATOM 2049 N N . SER B 1 122 ? -4.168 3.24 -14.93 1 95.94 122 SER B N 1
ATOM 2050 C CA . SER B 1 122 ? -3.119 3.408 -15.93 1 95.94 122 SER B CA 1
ATOM 2051 C C . SER B 1 122 ? -2.133 4.496 -15.516 1 95.94 122 SER B C 1
ATOM 2053 O O . SER B 1 122 ? -2.457 5.359 -14.695 1 95.94 122 SER B O 1
ATOM 2055 N N . ASP B 1 123 ? -0.918 4.383 -15.922 1 95.75 123 ASP B N 1
ATOM 2056 C CA . ASP B 1 123 ? 0.104 5.426 -15.852 1 95.75 123 ASP B CA 1
ATOM 2057 C C . ASP B 1 123 ? 0.413 5.793 -14.398 1 95.75 123 ASP B C 1
ATOM 2059 O O . ASP B 1 123 ? 0.364 6.969 -14.031 1 95.75 123 ASP B O 1
ATOM 2063 N N . PHE B 1 124 ? 0.743 4.812 -13.562 1 97.88 124 PHE B N 1
ATOM 2064 C CA . PHE B 1 124 ? 1.206 5.105 -12.211 1 97.88 124 PHE B CA 1
ATOM 2065 C C . PHE B 1 124 ? 2.439 4.277 -11.867 1 97.88 124 PHE B C 1
ATOM 2067 O O . PHE B 1 124 ? 2.738 3.293 -12.547 1 97.88 124 PHE B O 1
ATOM 2074 N N . GLN B 1 125 ? 3.193 4.738 -10.961 1 98.12 125 GLN B N 1
ATOM 2075 C CA . GLN B 1 125 ? 4.375 4.062 -10.43 1 98.12 125 GLN B CA 1
ATOM 2076 C C . GLN B 1 125 ? 4.336 4 -8.906 1 98.12 125 GLN B C 1
ATOM 2078 O O . GLN B 1 125 ? 3.641 4.793 -8.266 1 98.12 125 GLN B O 1
ATOM 2083 N N . ILE B 1 126 ? 5.059 3.045 -8.367 1 98.38 126 ILE B N 1
ATOM 2084 C CA . ILE B 1 126 ? 5.035 2.805 -6.93 1 98.38 126 ILE B CA 1
ATOM 2085 C C . ILE B 1 126 ? 6.453 2.885 -6.371 1 98.38 126 ILE B C 1
ATOM 2087 O O . ILE B 1 126 ? 7.348 2.17 -6.828 1 98.38 126 ILE B O 1
ATOM 2091 N N . LYS B 1 127 ? 6.672 3.76 -5.453 1 97.75 127 LYS B N 1
ATOM 2092 C CA . LYS B 1 127 ? 7.914 3.836 -4.688 1 97.75 127 LYS B CA 1
ATOM 2093 C C . LYS B 1 127 ? 7.812 3.035 -3.393 1 97.75 127 LYS B C 1
ATOM 2095 O O . LYS B 1 127 ? 7.125 3.443 -2.455 1 97.75 127 LYS B O 1
ATOM 2100 N N . ILE B 1 128 ? 8.555 1.939 -3.289 1 94.69 128 ILE B N 1
ATOM 2101 C CA . ILE B 1 128 ? 8.438 1.072 -2.123 1 94.69 128 ILE B CA 1
ATOM 2102 C C . ILE B 1 128 ? 9.719 1.138 -1.298 1 94.69 128 ILE B C 1
ATOM 2104 O O . ILE B 1 128 ? 9.812 0.519 -0.235 1 94.69 128 ILE B O 1
ATOM 2108 N N . SER B 1 129 ? 10.711 1.863 -1.824 1 92.31 129 SER B N 1
ATOM 2109 C CA . SER B 1 129 ? 11.984 2 -1.127 1 92.31 129 SER B CA 1
ATOM 2110 C C . SER B 1 129 ? 12.719 3.266 -1.561 1 92.31 129 SER B C 1
ATOM 2112 O O . SER B 1 129 ? 12.57 3.719 -2.695 1 92.31 129 SER B O 1
ATOM 2114 N N . ASN B 1 130 ? 13.406 3.846 -0.618 1 88.62 130 ASN B N 1
ATOM 2115 C CA . ASN B 1 130 ? 14.281 4.965 -0.965 1 88.62 130 ASN B CA 1
ATOM 2116 C C . ASN B 1 130 ? 15.617 4.484 -1.521 1 88.62 130 ASN B C 1
ATOM 2118 O O . ASN B 1 130 ? 16.359 5.262 -2.127 1 88.62 130 ASN B O 1
ATOM 2122 N N . GLU B 1 131 ? 15.867 3.24 -1.286 1 87.56 131 GLU B N 1
ATOM 2123 C CA . GLU B 1 131 ? 17.109 2.656 -1.782 1 87.56 131 GLU B CA 1
ATOM 2124 C C . GLU B 1 131 ? 16.828 1.606 -2.855 1 87.56 131 GLU B C 1
ATOM 2126 O O . GLU B 1 131 ? 16.172 1.893 -3.857 1 87.56 131 GLU B O 1
ATOM 2131 N N . GLN B 1 132 ? 17.234 0.354 -2.484 1 92 132 GLN B N 1
ATOM 2132 C CA . GLN B 1 132 ? 17.047 -0.73 -3.443 1 92 132 GLN B CA 1
ATOM 2133 C C . GLN B 1 132 ? 15.93 -1.663 -3.01 1 92 132 GLN B C 1
ATOM 2135 O O . GLN B 1 132 ? 15.555 -1.695 -1.834 1 92 132 GLN B O 1
ATOM 2140 N N . TYR B 1 133 ? 15.312 -2.268 -4.035 1 95.25 133 TYR B N 1
ATOM 2141 C CA . TYR B 1 133 ? 14.391 -3.357 -3.758 1 95.25 133 TYR B CA 1
ATOM 2142 C C . TYR B 1 133 ? 14.609 -4.523 -4.715 1 95.25 133 TYR B C 1
ATOM 2144 O O . TYR B 1 133 ? 15.203 -4.352 -5.781 1 95.25 133 TYR B O 1
ATOM 2152 N N . LEU B 1 134 ? 14.219 -5.66 -4.324 1 96.56 134 LEU B N 1
ATOM 2153 C CA . LEU B 1 134 ? 14.352 -6.855 -5.148 1 96.56 134 LEU B CA 1
ATOM 2154 C C . LEU B 1 134 ? 13.086 -7.086 -5.98 1 96.56 134 LEU B C 1
ATOM 2156 O O . LEU B 1 134 ? 11.977 -6.898 -5.488 1 96.56 134 LEU B O 1
ATOM 2160 N N . CYS B 1 135 ? 13.281 -7.449 -7.23 1 97.06 135 CYS B N 1
ATOM 2161 C CA . CYS B 1 135 ? 12.18 -7.789 -8.125 1 97.06 135 CYS B CA 1
ATOM 2162 C C . CYS B 1 135 ? 12.344 -9.203 -8.672 1 97.06 135 CYS B C 1
ATOM 2164 O O . CYS B 1 135 ? 13.383 -9.531 -9.25 1 97.06 135 CYS B O 1
ATOM 2166 N N . VAL B 1 136 ? 11.344 -10 -8.508 1 97.75 136 VAL B N 1
ATOM 2167 C CA . VAL B 1 136 ? 11.297 -11.352 -9.07 1 97.75 136 VAL B CA 1
ATOM 2168 C C . VAL B 1 136 ? 10.125 -11.461 -10.047 1 97.75 136 VAL B C 1
ATOM 2170 O O . VAL B 1 136 ? 9.031 -10.969 -9.773 1 97.75 136 VAL B O 1
ATOM 2173 N N . VAL B 1 137 ? 10.391 -12.094 -11.141 1 98.44 137 VAL B N 1
ATOM 2174 C CA . VAL B 1 137 ? 9.32 -12.312 -12.109 1 98.44 137 VAL B CA 1
ATOM 2175 C C . VAL B 1 137 ? 8.914 -13.789 -12.117 1 98.44 137 VAL B C 1
ATOM 2177 O O . VAL B 1 137 ? 9.758 -14.664 -12.305 1 98.44 137 VAL B O 1
ATOM 2180 N N . MET B 1 138 ? 7.684 -14.008 -11.867 1 98.56 138 MET B N 1
ATOM 2181 C CA . MET B 1 138 ? 7.105 -15.352 -11.922 1 98.56 138 MET B CA 1
ATOM 2182 C C . MET B 1 138 ? 6.227 -15.516 -13.156 1 98.56 138 MET B C 1
ATOM 2184 O O . MET B 1 138 ? 5.441 -14.625 -13.492 1 98.56 138 MET B O 1
ATOM 2188 N N . ASP B 1 139 ? 6.367 -16.609 -13.789 1 98.62 139 ASP B N 1
ATOM 2189 C CA . ASP B 1 139 ? 5.555 -16.938 -14.953 1 98.62 139 ASP B CA 1
ATOM 2190 C C . ASP B 1 139 ? 4.602 -18.094 -14.656 1 98.62 139 ASP B C 1
ATOM 2192 O O . ASP B 1 139 ? 5.016 -19.125 -14.125 1 98.62 139 ASP B O 1
ATOM 2196 N N . ILE B 1 140 ? 3.33 -17.875 -14.883 1 97.44 140 ILE B N 1
ATOM 2197 C CA . ILE B 1 140 ? 2.283 -18.875 -14.75 1 97.44 140 ILE B CA 1
ATOM 2198 C C . ILE B 1 140 ? 1.666 -19.172 -16.109 1 97.44 140 ILE B C 1
ATOM 2200 O O . ILE B 1 140 ? 0.63 -18.594 -16.469 1 97.44 140 ILE B O 1
ATOM 2204 N N . SER B 1 141 ? 2.262 -20.141 -16.906 1 95.94 141 SER B N 1
ATOM 2205 C CA . SER B 1 141 ? 1.788 -20.531 -18.219 1 95.94 141 SER B CA 1
ATOM 2206 C C . SER B 1 141 ? 1.605 -19.328 -19.141 1 95.94 141 SER B C 1
ATOM 2208 O O . SER B 1 141 ? 0.541 -19.141 -19.734 1 95.94 141 SER B O 1
ATOM 2210 N N . GLY B 1 142 ? 2.541 -18.438 -19.172 1 97 142 GLY B N 1
ATOM 2211 C CA . GLY B 1 142 ? 2.547 -17.312 -20.094 1 97 142 GLY B CA 1
ATOM 2212 C C . GLY B 1 142 ? 2.064 -16.031 -19.453 1 97 142 GLY B C 1
ATOM 2213 O O . GLY B 1 142 ? 2.135 -14.961 -20.062 1 97 142 GLY B O 1
ATOM 2214 N N . HIS B 1 143 ? 1.529 -16.062 -18.25 1 97.94 143 HIS B N 1
ATOM 2215 C CA . HIS B 1 143 ? 1.105 -14.898 -17.5 1 97.94 143 HIS B CA 1
ATOM 2216 C C . HIS B 1 143 ? 2.143 -14.516 -16.438 1 97.94 143 HIS B C 1
ATOM 2218 O O . HIS B 1 143 ? 2.463 -15.32 -15.562 1 97.94 143 HIS B O 1
ATOM 2224 N N . GLN B 1 144 ? 2.578 -13.281 -16.516 1 98.31 144 GLN B N 1
ATOM 2225 C CA . GLN B 1 144 ? 3.693 -12.914 -15.648 1 98.31 144 GLN B CA 1
ATOM 2226 C C . GLN B 1 144 ? 3.227 -12.031 -14.492 1 98.31 144 GLN B C 1
ATOM 2228 O O . GLN B 1 144 ? 2.365 -11.172 -14.664 1 98.31 144 GLN B O 1
ATOM 2233 N N . VAL B 1 145 ? 3.799 -12.297 -13.336 1 98.56 145 VAL B N 1
ATOM 2234 C CA . VAL B 1 145 ? 3.625 -11.477 -12.141 1 98.56 145 VAL B CA 1
ATOM 2235 C C . VAL B 1 145 ? 4.988 -11.039 -11.609 1 98.56 145 VAL B C 1
ATOM 2237 O O . VAL B 1 145 ? 5.879 -11.875 -11.414 1 98.56 145 VAL B O 1
ATOM 2240 N N . GLU B 1 146 ? 5.184 -9.773 -11.43 1 98.56 146 GLU B N 1
ATOM 2241 C CA . GLU B 1 146 ? 6.375 -9.273 -10.75 1 98.56 146 GLU B CA 1
ATOM 2242 C C . GLU B 1 146 ? 6.152 -9.188 -9.242 1 98.56 146 GLU B C 1
ATOM 2244 O O . GLU B 1 146 ? 5.145 -8.641 -8.789 1 98.56 146 GLU B O 1
ATOM 2249 N N . ILE B 1 147 ? 7.047 -9.711 -8.531 1 98.19 147 ILE B N 1
ATOM 2250 C CA . ILE B 1 147 ? 7.074 -9.586 -7.078 1 98.19 147 ILE B CA 1
ATOM 2251 C C . ILE B 1 147 ? 8.156 -8.594 -6.664 1 98.19 147 ILE B C 1
ATOM 2253 O O . ILE B 1 147 ? 9.352 -8.891 -6.766 1 98.19 147 ILE B O 1
ATOM 2257 N N . ASP B 1 148 ? 7.762 -7.414 -6.23 1 97.5 148 ASP B N 1
ATOM 2258 C CA . ASP B 1 148 ? 8.703 -6.41 -5.754 1 97.5 148 ASP B CA 1
ATOM 2259 C C . ASP B 1 148 ? 8.766 -6.387 -4.227 1 97.5 148 ASP B C 1
ATOM 2261 O O . ASP B 1 148 ? 7.738 -6.191 -3.568 1 97.5 148 ASP B O 1
ATOM 2265 N N . ILE B 1 149 ? 9.953 -6.551 -3.68 1 97.12 149 ILE B N 1
ATOM 2266 C CA . ILE B 1 149 ? 10.102 -6.688 -2.234 1 97.12 149 ILE B CA 1
ATOM 2267 C C . ILE B 1 149 ? 11.086 -5.645 -1.717 1 97.12 149 ILE B C 1
ATOM 2269 O O . ILE B 1 149 ? 12.219 -5.551 -2.203 1 97.12 149 ILE B O 1
ATOM 2273 N N . ALA B 1 150 ? 10.633 -4.879 -0.791 1 96.25 150 ALA B N 1
ATOM 2274 C CA . ALA B 1 150 ? 11.492 -3.898 -0.13 1 96.25 150 ALA B CA 1
ATOM 2275 C C . ALA B 1 150 ? 11.461 -4.078 1.386 1 96.25 150 ALA B C 1
ATOM 2277 O O . ALA B 1 150 ? 10.383 -4.148 1.987 1 96.25 150 ALA B O 1
ATOM 2278 N N . VAL B 1 151 ? 12.609 -4.184 2.004 1 93.75 151 VAL B N 1
ATOM 2279 C CA . VAL B 1 151 ? 12.766 -4.289 3.451 1 93.75 151 VAL B CA 1
ATOM 2280 C C . VAL B 1 151 ? 13.508 -3.068 3.984 1 93.75 151 VAL B C 1
ATOM 2282 O O . VAL B 1 151 ? 14.523 -2.654 3.414 1 93.75 151 VAL B O 1
ATOM 2285 N N . GLN B 1 152 ? 12.859 -2.51 5.051 1 88.56 152 GLN B N 1
ATOM 2286 C CA . GLN B 1 152 ? 13.531 -1.361 5.648 1 88.56 152 GLN B CA 1
ATOM 2287 C C . GLN B 1 152 ? 14.812 -1.784 6.367 1 88.56 152 GLN B C 1
ATOM 2289 O O . GLN B 1 152 ? 14.812 -2.758 7.121 1 88.56 152 GLN B O 1
ATOM 2294 N N . GLN B 1 153 ? 15.938 -1.214 6.098 1 71.44 153 GLN B N 1
ATOM 2295 C CA . GLN B 1 153 ? 17.234 -1.462 6.73 1 71.44 153 GLN B CA 1
ATOM 2296 C C . GLN B 1 153 ? 17.391 -0.626 7.996 1 71.44 153 GLN B C 1
ATOM 2298 O O . GLN B 1 153 ? 16.859 0.48 8.086 1 71.44 153 GLN B O 1
#

Solvent-accessible surface area (backbone atoms only — not comparable to full-atom values): 15325 Å² total; per-residue (Å²): 134,67,68,76,68,48,50,30,47,53,50,18,47,52,54,52,40,40,76,60,69,43,65,71,50,40,81,76,46,73,49,80,41,68,68,64,45,72,57,49,31,28,35,36,40,31,19,26,15,81,75,49,33,15,36,38,33,47,32,22,33,57,68,39,46,32,52,50,18,13,42,71,56,76,60,42,89,53,91,58,86,41,70,67,37,50,50,39,47,43,50,50,52,44,52,36,49,51,44,14,34,53,45,33,37,75,74,72,38,53,54,47,59,25,47,48,32,39,37,41,38,48,70,38,33,36,35,58,50,94,51,60,30,42,35,35,31,35,33,45,88,87,34,54,38,35,42,38,40,21,69,66,128,135,65,70,74,68,49,50,31,48,54,50,18,47,52,56,52,40,41,75,59,70,42,65,72,50,41,80,79,47,74,49,79,41,69,67,62,46,71,55,49,32,28,37,36,38,32,20,26,17,81,73,49,33,15,36,39,32,47,33,21,32,56,68,38,48,32,54,51,18,14,43,73,56,77,58,42,87,53,91,58,86,42,71,67,37,51,52,40,46,42,50,49,53,43,53,36,48,52,45,15,32,52,46,34,36,75,73,72,38,53,53,46,60,26,46,48,32,38,37,40,40,48,73,38,31,37,36,58,50,96,51,63,31,40,35,34,31,35,31,44,87,87,34,54,37,36,42,37,40,20,68,67,128

Sequence (306 aa):
MDVKLVNPFIDAFTTVLPQMGFPTPQRTGMTVNNQNAVSQGVAVIVGFTKEIRGNVVYNMSEDTAKFIASTMMMGMPVENFDEMAQSAISEMSNMLTANAATNLTALGLEVDISTPSLTVGSDFQIKISNEQYLCVVMDISGHQVEIDIAVQQMDVKLVNPFIDAFTTVLPQMGFPTPQRTGMTVNNQNAVSQGVAVIVGFTKEIRGNVVYNMSEDTAKFIASTMMMGMPVENFDEMAQSAISEMSNMLTANAATNLTALGLEVDISTPSLTVGSDFQIKISNEQYLCVVMDISGHQVEIDIAVQQ